Protein AF-A0AA35QEZ7-F1 (afdb_monomer)

Nearest PDB structures (foldseek):
  9bk5-assembly1_A  TM=3.043E-01  e=9.201E-01  synthetic construct
  3ixg-assembly3_A  TM=3.950E-01  e=2.794E+00  Escherichia coli K-12
  3iwi-assembly1_A  TM=4.544E-01  e=4.047E+00  Escherichia coli K-12
  5kt5-assembly1_A  TM=2.805E-01  e=2.322E+00  Homo sapiens

Sequence (244 aa):
MAYLFSELRDLHSKGISAYFFVFADNIRCHAIHRDHLANATDANEIRGPILTKMQSFEGMTSFQSKHYHYSNFKDFYDTTSRPSNDPPIPTNHGNVPFDSRLLGPDHLRSPDLTSALSGTGGSYGVLMTGPGMVVGDGKDTSANPDWSKSFWGDNYPRLSTIKEEIDPDMVFWVSPGINANYVEVVDGRVCRVQSTPQEPSKHAPGMDRVVEADLENDTVFLFGNQELTGIQLPAPGDLVGLQP

Radius of gyration: 21.54 Å; Cα contacts (8 Å, |Δi|>4): 238; chains: 1; bounding box: 46×46×57 Å

pLDDT: mean 71.57, std 18.22, range [23.0, 97.56]

Foldseek 3Di:
DVLVVVCLVVCLVQQKKKKWKWDPQDIDMDIDDDDPCQDPVNVCVSCVVSQVVVCPDPNHDRDDDDHDHAPDVVSVCCVLQNDDPDPDDPDPSVPPPCPAADADPVNVVDPCVVVLQVQVVRIDMDISRRDLPPDPPPQFPDSAQCVQCVPQNPCLVVVLVVCCVPPVPCPVADPPDRQQVQWAADPLDTGGDDDRDPDDGSTRHGHSDRDHDDCVPCSCVNRNDPPDPPPDDDDPPPDDDDDD

Solvent-accessible surface area (backbone atoms only — not comparable to full-atom values): 15440 Å² total; per-residue (Å²): 107,72,68,67,57,66,46,46,62,59,44,26,77,71,48,31,24,32,40,38,41,36,43,82,89,49,75,49,73,52,72,47,55,56,77,94,43,52,43,71,67,55,44,44,67,66,45,41,63,57,52,56,55,56,41,70,42,89,94,49,63,86,85,85,85,82,90,82,82,61,95,44,72,66,56,41,45,57,71,75,66,51,86,72,92,68,80,93,67,88,65,88,74,72,82,60,86,79,86,68,65,55,80,52,78,65,56,78,66,39,84,56,46,65,62,56,49,52,72,45,71,56,42,49,75,46,77,45,71,22,59,59,66,86,52,80,88,74,55,46,56,37,74,41,71,49,42,62,52,73,77,48,39,92,50,38,69,62,51,39,55,51,42,48,73,76,42,72,78,55,81,88,69,49,54,73,43,88,66,30,58,41,34,39,54,56,96,64,34,80,39,74,46,88,72,74,64,92,61,84,54,50,47,30,33,38,65,52,76,81,71,73,58,48,70,90,82,35,44,58,79,77,51,34,83,66,88,66,68,90,84,66,79,81,64,94,83,80,74,83,82,80,79,134

Mean predicted aligned error: 14.16 Å

Organism: NCBI:txid1926264

Structure (mmCIF, N/CA/C/O backbone):
data_AF-A0AA35QEZ7-F1
#
_entry.id   AF-A0AA35QEZ7-F1
#
loop_
_atom_site.group_PDB
_atom_site.id
_atom_site.type_symbol
_atom_site.label_atom_id
_atom_site.label_alt_id
_atom_site.label_comp_id
_atom_site.label_asym_id
_atom_site.label_entity_id
_atom_site.label_seq_id
_atom_site.pdbx_PDB_ins_code
_atom_site.Cartn_x
_atom_site.Cartn_y
_atom_site.Cartn_z
_atom_site.occupancy
_atom_site.B_iso_or_equiv
_atom_site.auth_seq_id
_atom_site.auth_comp_id
_atom_site.auth_asym_id
_atom_site.auth_atom_id
_atom_site.pdbx_PDB_model_num
ATOM 1 N N . MET A 1 1 ? -15.289 -5.255 16.332 1.00 74.12 1 MET A N 1
ATOM 2 C CA . MET A 1 1 ? -14.557 -5.372 15.048 1.00 74.12 1 MET A CA 1
ATOM 3 C C . MET A 1 1 ? -15.428 -5.140 13.820 1.00 74.12 1 MET A C 1
ATOM 5 O O . MET A 1 1 ? -15.023 -4.329 13.003 1.00 74.12 1 MET A O 1
ATOM 9 N N . ALA A 1 2 ? -16.624 -5.738 13.709 1.00 77.44 2 ALA A N 1
ATOM 10 C CA . ALA A 1 2 ? -17.519 -5.537 12.555 1.00 77.44 2 ALA A CA 1
ATOM 11 C C . ALA A 1 2 ? -17.748 -4.058 12.177 1.00 77.44 2 ALA A C 1
ATOM 13 O O . ALA A 1 2 ? -17.607 -3.699 11.015 1.00 77.44 2 ALA A O 1
ATOM 14 N N . TYR A 1 3 ? -18.012 -3.192 13.164 1.00 83.94 3 TYR A N 1
ATOM 15 C CA . TYR A 1 3 ? -18.148 -1.750 12.931 1.00 83.94 3 TYR A CA 1
ATOM 16 C C . TYR A 1 3 ? -16.859 -1.106 12.400 1.00 83.94 3 TYR A C 1
ATOM 18 O O . TYR A 1 3 ? -16.878 -0.421 11.395 1.00 83.94 3 TYR A O 1
ATOM 26 N N . LEU A 1 4 ? -15.703 -1.362 13.022 1.00 83.06 4 LEU A N 1
ATOM 27 C CA . LEU A 1 4 ? -14.437 -0.802 12.537 1.00 83.06 4 LEU A CA 1
ATOM 28 C C . LEU A 1 4 ? -14.160 -1.196 11.077 1.00 83.06 4 LEU A C 1
ATOM 30 O O . LEU A 1 4 ? -13.632 -0.394 10.314 1.00 83.06 4 LEU A O 1
ATOM 34 N N . PHE A 1 5 ? -14.538 -2.418 10.696 1.00 81.38 5 PHE A N 1
ATOM 35 C CA . PHE A 1 5 ? -14.377 -2.918 9.335 1.00 81.38 5 PHE A CA 1
ATOM 36 C C . PHE A 1 5 ? -15.374 -2.312 8.344 1.00 81.38 5 PHE A C 1
ATOM 38 O O . PHE A 1 5 ? -15.005 -2.116 7.186 1.00 81.38 5 PHE A O 1
ATOM 45 N N . SER A 1 6 ? -16.589 -1.948 8.775 1.00 82.06 6 SER A N 1
ATOM 46 C CA . SER A 1 6 ? -17.534 -1.235 7.902 1.00 82.06 6 SER A CA 1
ATOM 47 C C . SER A 1 6 ? -17.017 0.142 7.490 1.00 82.06 6 SER A C 1
ATOM 49 O O . SER A 1 6 ? -17.281 0.580 6.372 1.00 82.06 6 SER A O 1
ATOM 51 N N . GLU A 1 7 ? -16.213 0.783 8.341 1.00 87.44 7 GLU A N 1
ATOM 52 C CA . GLU A 1 7 ? -15.638 2.105 8.070 1.00 87.44 7 GLU A CA 1
ATOM 53 C C . GLU A 1 7 ? -14.420 2.068 7.131 1.00 87.44 7 GLU A C 1
ATOM 55 O O . GLU A 1 7 ? -14.043 3.098 6.569 1.00 87.44 7 GLU A O 1
ATOM 60 N N . LEU A 1 8 ? -13.794 0.900 6.921 1.00 83.12 8 LEU A N 1
ATOM 61 C CA . LEU A 1 8 ? -12.562 0.800 6.123 1.00 83.12 8 LEU A CA 1
ATOM 62 C C . LEU A 1 8 ? -12.762 1.272 4.684 1.00 83.12 8 LEU A C 1
ATOM 64 O O . LEU A 1 8 ? -11.866 1.887 4.120 1.00 83.12 8 LEU A O 1
ATOM 68 N N . ARG A 1 9 ? -13.941 1.044 4.094 1.00 79.62 9 ARG A N 1
ATOM 69 C CA . ARG A 1 9 ? -14.236 1.493 2.726 1.00 79.62 9 ARG A CA 1
ATOM 70 C C . ARG A 1 9 ? -14.234 3.018 2.608 1.00 79.62 9 ARG A C 1
ATOM 72 O O . ARG A 1 9 ? -13.710 3.551 1.631 1.00 79.62 9 ARG A O 1
ATOM 79 N N . ASP A 1 10 ? -14.822 3.707 3.581 1.00 84.75 10 ASP A N 1
ATOM 80 C CA . ASP A 1 10 ? -14.879 5.170 3.597 1.00 84.75 10 ASP A CA 1
ATOM 81 C C . ASP A 1 10 ? -13.491 5.765 3.877 1.00 84.75 10 ASP A C 1
ATOM 83 O O . ASP A 1 10 ? -13.027 6.625 3.126 1.00 84.75 10 ASP A O 1
ATOM 87 N N . LEU A 1 11 ? -12.770 5.225 4.868 1.00 85.38 11 LEU A N 1
ATOM 88 C CA . LEU A 1 11 ? -11.378 5.596 5.150 1.00 85.38 11 LEU A CA 1
ATOM 89 C C . LEU A 1 11 ? -10.474 5.398 3.927 1.00 85.38 11 LEU A C 1
ATOM 91 O O . LEU A 1 11 ? -9.701 6.291 3.577 1.00 85.38 11 LEU A O 1
ATOM 95 N N . HIS A 1 12 ? -10.616 4.258 3.250 1.00 80.25 12 HIS A N 1
ATOM 96 C CA . HIS A 1 12 ? -9.934 3.976 1.997 1.00 80.25 12 HIS A CA 1
ATOM 97 C C . HIS A 1 12 ? -10.289 5.035 0.949 1.00 80.25 12 HIS A C 1
ATOM 99 O O . HIS A 1 12 ? -9.397 5.661 0.399 1.00 80.25 12 HIS A O 1
ATOM 105 N N . SER A 1 13 ? -11.566 5.346 0.710 1.00 80.00 13 SER A N 1
ATOM 106 C CA . SER A 1 13 ? -11.944 6.364 -0.290 1.00 80.00 13 SER A CA 1
ATOM 107 C C . SER A 1 13 ? -11.323 7.753 -0.051 1.00 80.00 13 SER A C 1
ATOM 109 O O . SER A 1 13 ? -11.116 8.504 -1.001 1.00 80.00 13 SER A O 1
ATOM 111 N N . LYS A 1 14 ? -10.961 8.062 1.201 1.00 84.44 14 LYS A N 1
ATOM 112 C CA . LYS A 1 14 ? -10.295 9.304 1.625 1.00 84.44 14 LYS A CA 1
ATOM 113 C C . LYS A 1 14 ? -8.763 9.254 1.540 1.00 84.44 14 LYS A C 1
ATOM 115 O O . LYS A 1 14 ? -8.102 10.180 1.998 1.00 84.44 14 LYS A O 1
ATOM 120 N N . GLY A 1 15 ? -8.172 8.190 0.995 1.00 77.88 15 GLY A N 1
ATOM 121 C CA . GLY A 1 15 ? -6.714 8.077 0.854 1.00 77.88 15 GLY A CA 1
ATOM 122 C C . GLY A 1 15 ? -5.977 7.646 2.126 1.00 77.88 15 GLY A C 1
ATOM 123 O O . GLY A 1 15 ? -4.748 7.723 2.176 1.00 77.88 15 GLY A O 1
ATOM 124 N N . ILE A 1 16 ? -6.690 7.206 3.165 1.00 83.25 16 ILE A N 1
ATOM 125 C CA . ILE A 1 16 ? -6.084 6.871 4.459 1.00 83.25 16 ILE A CA 1
ATOM 126 C C . ILE A 1 16 ? -5.535 5.452 4.411 1.00 83.25 16 ILE A C 1
ATOM 128 O O . ILE A 1 16 ? -6.236 4.526 4.017 1.00 83.25 16 ILE A O 1
ATOM 132 N N . SER A 1 17 ? -4.294 5.275 4.866 1.00 83.06 17 SER A N 1
ATOM 133 C CA . SER A 1 17 ? -3.738 3.946 5.158 1.00 83.06 17 SER A CA 1
ATOM 134 C C . SER A 1 17 ? -3.783 3.691 6.658 1.00 83.06 17 SER A C 1
ATOM 136 O O . SER A 1 17 ? -3.623 4.628 7.437 1.00 83.06 17 SER A O 1
ATOM 138 N N . ALA A 1 18 ? -3.984 2.455 7.099 1.00 83.00 18 ALA A N 1
ATOM 139 C CA . ALA A 1 18 ? -3.966 2.131 8.517 1.00 83.00 18 ALA A CA 1
ATOM 140 C C . ALA A 1 18 ? -3.499 0.702 8.802 1.00 83.00 18 ALA A C 1
ATOM 142 O O . ALA A 1 18 ? -3.893 -0.234 8.116 1.00 83.00 18 ALA A O 1
ATOM 143 N N . TYR A 1 19 ? -2.724 0.542 9.872 1.00 81.44 19 TYR A N 1
ATOM 144 C CA . TYR A 1 19 ? -2.458 -0.748 10.502 1.00 81.44 19 TYR A CA 1
ATOM 145 C C . TYR A 1 19 ? -3.344 -0.885 11.733 1.00 81.44 19 TYR A C 1
ATOM 147 O O . TYR A 1 19 ? -3.277 -0.037 12.623 1.00 81.44 19 TYR A O 1
ATOM 155 N N . PHE A 1 20 ? -4.134 -1.948 11.807 1.00 81.81 20 PHE A N 1
ATOM 156 C CA . PHE A 1 20 ? -4.901 -2.320 12.989 1.00 81.81 20 PHE A CA 1
ATOM 157 C C . PHE A 1 20 ? -4.315 -3.598 13.570 1.00 81.81 20 PHE A C 1
ATOM 159 O O . PHE A 1 20 ? -4.365 -4.644 12.935 1.00 81.81 20 PHE A O 1
ATOM 166 N N . PHE A 1 21 ? -3.779 -3.518 14.777 1.00 80.00 21 PHE A N 1
ATOM 167 C CA . PHE A 1 21 ? -3.364 -4.672 15.557 1.00 80.00 21 PHE A CA 1
ATOM 168 C C . PHE A 1 21 ? -4.452 -4.952 16.581 1.00 80.00 21 PHE A C 1
ATOM 170 O O . PHE A 1 21 ? -4.688 -4.145 17.484 1.00 80.00 21 PHE A O 1
ATOM 177 N N . VAL A 1 22 ? -5.149 -6.062 16.394 1.00 80.06 22 VAL A N 1
ATOM 178 C CA . VAL A 1 22 ? -6.178 -6.536 17.311 1.00 80.06 22 VAL A CA 1
ATOM 179 C C . VAL A 1 22 ? -5.532 -7.579 18.201 1.00 80.06 22 VAL A C 1
ATOM 181 O O . VAL A 1 22 ? -4.965 -8.542 17.695 1.00 80.06 22 VAL A O 1
ATOM 184 N N . PHE A 1 23 ? -5.606 -7.361 19.506 1.00 78.12 23 PHE A N 1
ATOM 185 C CA . PHE A 1 23 ? -5.211 -8.304 20.543 1.00 78.12 23 PHE A CA 1
ATOM 186 C C . PHE A 1 23 ? -6.449 -8.696 21.353 1.00 78.12 23 PHE A C 1
ATOM 188 O O . PHE A 1 23 ? -7.508 -8.077 21.230 1.00 78.12 23 PHE A O 1
ATOM 195 N N . ALA A 1 24 ? -6.312 -9.707 22.211 1.00 73.50 24 ALA A N 1
ATOM 196 C CA . ALA A 1 24 ? -7.413 -10.185 23.047 1.00 73.50 24 ALA A CA 1
ATOM 197 C C . ALA A 1 24 ? -7.991 -9.097 23.977 1.00 73.50 24 ALA A C 1
ATOM 199 O O . ALA A 1 24 ? -9.182 -9.120 24.279 1.00 73.50 24 ALA A O 1
ATOM 200 N N . ASP A 1 25 ? -7.163 -8.150 24.423 1.00 79.38 25 ASP A N 1
ATOM 201 C CA . ASP A 1 25 ? -7.501 -7.141 25.433 1.00 79.38 25 ASP A CA 1
ATOM 202 C C . ASP A 1 25 ? -7.452 -5.692 24.919 1.00 79.38 25 ASP A C 1
ATOM 204 O O . ASP A 1 25 ? -7.960 -4.784 25.577 1.00 79.38 25 ASP A O 1
ATOM 208 N N . ASN A 1 26 ? -6.845 -5.442 23.755 1.00 81.00 26 ASN A N 1
ATOM 209 C CA . ASN A 1 26 ? -6.709 -4.095 23.214 1.00 81.00 26 ASN A CA 1
ATOM 210 C C . ASN A 1 26 ? -6.652 -4.071 21.682 1.00 81.00 26 ASN A C 1
ATOM 212 O O . ASN A 1 26 ? -6.305 -5.047 21.024 1.00 81.00 26 ASN A O 1
ATOM 216 N N . ILE A 1 27 ? -6.973 -2.910 21.110 1.00 83.00 27 ILE A N 1
ATOM 217 C CA . ILE A 1 27 ? -6.823 -2.639 19.680 1.00 83.00 27 ILE A CA 1
ATOM 218 C C . ILE A 1 27 ? -5.879 -1.452 19.535 1.00 83.00 27 ILE A C 1
ATOM 220 O O . ILE A 1 27 ? -6.158 -0.363 20.043 1.00 83.00 27 ILE A O 1
ATOM 224 N N . ARG A 1 28 ? -4.783 -1.637 18.799 1.00 82.94 28 ARG A N 1
ATOM 225 C CA . ARG A 1 28 ? -3.858 -0.563 18.432 1.00 82.94 28 ARG A CA 1
ATOM 226 C C . ARG A 1 28 ? -4.030 -0.221 16.960 1.00 82.94 28 ARG A C 1
ATOM 228 O O . ARG A 1 28 ? -4.068 -1.104 16.115 1.00 82.94 28 ARG A O 1
ATOM 235 N N . CYS A 1 29 ? -4.110 1.068 16.646 1.00 83.25 29 CYS A N 1
ATOM 236 C CA . CYS A 1 29 ? -4.221 1.539 15.271 1.00 83.25 29 CYS A CA 1
ATOM 237 C C . CYS A 1 29 ? -3.134 2.567 14.955 1.00 83.25 29 CYS A C 1
ATOM 239 O O . CYS A 1 29 ? -2.999 3.555 15.675 1.00 83.25 29 CYS A O 1
ATOM 241 N N . HIS A 1 30 ? -2.440 2.384 13.835 1.00 83.94 30 HIS A N 1
ATOM 242 C CA . HIS A 1 30 ? -1.563 3.387 13.235 1.00 83.94 30 HIS A CA 1
ATOM 243 C C . HIS A 1 30 ? -2.181 3.848 11.920 1.00 83.94 30 HIS A C 1
ATOM 245 O O . HIS A 1 30 ? -2.096 3.133 10.928 1.00 83.94 30 HIS A O 1
ATOM 251 N N . ALA A 1 31 ? -2.837 5.009 11.924 1.00 85.56 31 ALA A N 1
ATOM 252 C CA . ALA A 1 31 ? -3.418 5.606 10.724 1.00 85.56 31 ALA A CA 1
ATOM 253 C C . ALA A 1 31 ? -2.454 6.639 10.126 1.00 85.56 31 ALA A C 1
ATOM 255 O O . ALA A 1 31 ? -1.918 7.485 10.840 1.00 85.56 31 ALA A O 1
ATOM 256 N N . ILE A 1 32 ? -2.250 6.564 8.816 1.00 84.62 32 ILE A N 1
ATOM 257 C CA . ILE A 1 32 ? -1.400 7.449 8.030 1.00 84.62 32 ILE A CA 1
ATOM 258 C C . ILE A 1 32 ? -2.317 8.289 7.146 1.00 84.62 32 ILE A C 1
ATOM 260 O O . ILE A 1 32 ? -2.953 7.778 6.221 1.00 84.62 32 ILE A O 1
ATOM 264 N N . HIS A 1 33 ? -2.355 9.584 7.441 1.00 84.06 33 HIS A N 1
ATOM 265 C CA . HIS A 1 33 ? -3.005 10.601 6.625 1.00 84.06 33 HIS A CA 1
ATOM 266 C C . HIS A 1 33 ? -1.936 11.282 5.767 1.00 84.06 33 HIS A C 1
ATOM 268 O O . HIS A 1 33 ? -0.839 11.563 6.254 1.00 84.06 33 HIS A O 1
ATOM 274 N N . ARG A 1 34 ? -2.225 11.505 4.484 1.00 74.88 34 ARG A N 1
ATOM 275 C CA . ARG A 1 34 ? -1.274 12.081 3.522 1.00 74.88 34 ARG A CA 1
ATOM 276 C C . ARG A 1 34 ? -1.740 13.456 3.060 1.00 74.88 34 ARG A C 1
ATOM 278 O O . ARG A 1 34 ? -2.929 13.757 3.115 1.00 74.88 34 ARG A O 1
ATOM 285 N N . ASP A 1 35 ? -0.789 14.231 2.545 1.00 74.81 35 ASP A N 1
ATOM 286 C CA . ASP A 1 35 ? -1.043 15.495 1.850 1.00 74.81 35 ASP A CA 1
ATOM 287 C C . ASP A 1 35 ? -1.869 16.482 2.704 1.00 74.81 35 ASP A C 1
ATOM 289 O O . ASP A 1 35 ? -1.550 16.671 3.878 1.00 74.81 35 ASP A O 1
ATOM 293 N N . HIS A 1 36 ? -2.924 17.098 2.163 1.00 81.06 36 HIS A N 1
ATOM 294 C CA . HIS A 1 36 ? -3.736 18.084 2.873 1.00 81.06 36 HIS A CA 1
ATOM 295 C C . HIS A 1 36 ? -4.382 17.531 4.154 1.00 81.06 36 HIS A C 1
ATOM 297 O O . HIS A 1 36 ? -4.578 18.292 5.095 1.00 81.06 36 HIS A O 1
ATOM 303 N N . LEU A 1 37 ? -4.606 16.213 4.242 1.00 82.19 37 LEU A N 1
ATOM 304 C CA . LEU A 1 37 ? -5.158 15.549 5.429 1.00 82.19 37 LEU A CA 1
ATOM 305 C C . LEU A 1 37 ? -4.112 15.279 6.525 1.00 82.19 37 LEU A C 1
ATOM 307 O O . LEU A 1 37 ? -4.465 14.775 7.592 1.00 82.19 37 LEU A O 1
ATOM 311 N N . ALA A 1 38 ? -2.823 15.561 6.293 1.00 82.81 38 ALA A N 1
ATOM 312 C CA . ALA A 1 38 ? -1.721 15.268 7.219 1.00 82.81 38 ALA A CA 1
ATOM 313 C C . ALA A 1 38 ? -1.629 16.258 8.402 1.00 82.81 38 ALA A C 1
ATOM 315 O O . ALA A 1 38 ? -0.541 16.699 8.794 1.00 82.81 38 ALA A O 1
ATOM 316 N N . ASN A 1 39 ? -2.771 16.605 8.995 1.00 84.62 39 ASN A N 1
ATOM 317 C CA . ASN A 1 39 ? -2.875 17.477 10.159 1.00 84.62 39 ASN A CA 1
ATOM 318 C C . ASN A 1 39 ? -3.840 16.898 11.208 1.00 84.62 39 ASN A C 1
ATOM 320 O O . ASN A 1 39 ? -4.682 16.050 10.920 1.00 84.62 39 ASN A O 1
ATOM 324 N N . ALA A 1 40 ? -3.688 17.345 12.457 1.00 84.75 40 ALA A N 1
ATOM 325 C CA . ALA A 1 40 ? -4.458 16.808 13.575 1.00 84.75 40 ALA A CA 1
ATOM 326 C C . ALA A 1 40 ? -5.954 17.143 13.491 1.00 84.75 40 ALA A C 1
ATOM 328 O O . ALA A 1 40 ? -6.768 16.356 13.965 1.00 84.75 40 ALA A O 1
ATOM 329 N N . THR A 1 41 ? -6.326 18.286 12.913 1.00 86.81 41 THR A N 1
ATOM 330 C CA . THR A 1 41 ? -7.732 18.691 12.783 1.00 86.81 41 THR A CA 1
ATOM 331 C C . THR A 1 41 ? -8.471 17.718 11.872 1.00 86.81 41 THR A C 1
ATOM 333 O O . THR A 1 41 ? -9.382 17.038 12.340 1.00 86.81 41 THR A O 1
ATOM 336 N N . ASP A 1 42 ? -8.000 17.540 10.638 1.00 87.94 42 ASP A N 1
ATOM 337 C CA . ASP A 1 42 ? -8.633 16.649 9.660 1.00 87.94 42 ASP A CA 1
ATOM 338 C C . ASP A 1 42 ? -8.577 15.184 10.110 1.00 87.94 42 ASP A C 1
ATOM 340 O O . ASP A 1 42 ? -9.541 14.429 9.953 1.00 87.94 42 ASP A O 1
ATOM 344 N N . ALA A 1 43 ? -7.471 14.766 10.738 1.00 87.44 43 ALA A N 1
ATOM 345 C CA . ALA A 1 43 ? -7.369 13.428 11.310 1.00 87.44 43 ALA A CA 1
ATOM 346 C C . ALA A 1 43 ? -8.438 13.188 12.389 1.00 87.44 43 ALA A C 1
ATOM 348 O O . ALA A 1 43 ? -9.080 12.134 12.388 1.00 87.44 43 ALA A O 1
ATOM 349 N N . ASN A 1 44 ? -8.674 14.159 13.277 1.00 88.69 44 ASN A N 1
ATOM 350 C CA . ASN A 1 44 ? -9.703 14.063 14.312 1.00 88.69 44 ASN A CA 1
ATOM 351 C C . ASN A 1 44 ? -11.122 14.163 13.744 1.00 88.69 44 ASN A C 1
ATOM 353 O O . ASN A 1 44 ? -12.001 13.456 14.231 1.00 88.69 44 ASN A O 1
ATOM 357 N N . GLU A 1 45 ? -11.360 14.976 12.718 1.00 91.06 45 GLU A N 1
ATOM 358 C CA . GLU A 1 45 ? -12.668 15.049 12.056 1.00 91.06 45 GLU A CA 1
ATOM 359 C C . GLU A 1 45 ? -13.041 13.716 11.397 1.00 91.06 45 GLU A C 1
ATOM 361 O O . GLU A 1 45 ? -14.179 13.258 11.515 1.00 91.06 45 GLU A O 1
ATOM 366 N N . ILE A 1 46 ? -12.071 13.040 10.774 1.00 90.19 46 ILE A N 1
ATOM 367 C CA . ILE A 1 46 ? -12.305 11.747 10.121 1.00 90.19 46 ILE A CA 1
ATOM 368 C C . ILE A 1 46 ? -12.382 10.602 11.140 1.00 90.19 46 ILE A C 1
ATOM 370 O O . ILE A 1 46 ? -13.256 9.738 11.052 1.00 90.19 46 ILE A O 1
ATOM 374 N N . ARG A 1 47 ? -11.459 10.553 12.108 1.00 88.25 47 ARG A N 1
ATOM 375 C CA . ARG A 1 47 ? -11.349 9.430 13.056 1.00 88.25 47 ARG A CA 1
ATOM 376 C C . ARG A 1 47 ? -12.272 9.575 14.261 1.00 88.25 47 ARG A C 1
ATOM 378 O O . ARG A 1 47 ? -12.682 8.558 14.814 1.00 88.25 47 ARG A O 1
ATOM 385 N N . GLY A 1 48 ? -12.605 10.796 14.664 1.00 89.94 48 GLY A N 1
ATOM 386 C CA . GLY A 1 48 ? -13.385 11.107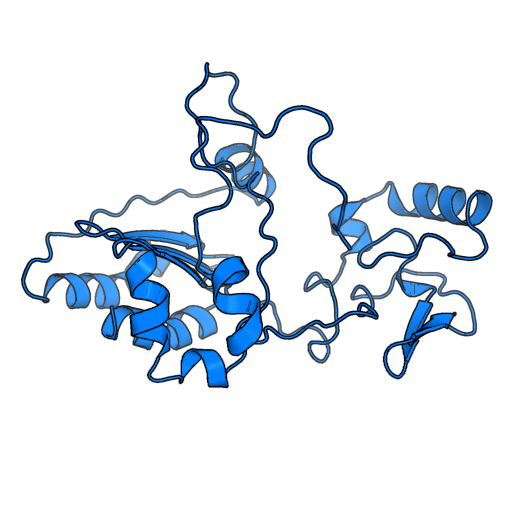 15.862 1.00 89.94 48 GLY A CA 1
ATOM 387 C C . GLY A 1 48 ? -14.709 10.346 15.936 1.00 89.94 48 GLY A C 1
ATOM 388 O O . GLY A 1 48 ? -14.893 9.592 16.891 1.00 89.94 48 GLY A O 1
ATOM 389 N N . PRO A 1 49 ? -15.592 10.431 14.922 1.00 92.75 49 PRO A N 1
ATOM 390 C CA . PRO A 1 49 ? -16.868 9.710 14.927 1.00 92.75 49 PRO A CA 1
ATOM 391 C C . PRO A 1 49 ? -16.702 8.189 15.053 1.00 92.75 49 PRO A C 1
ATOM 393 O O . PRO A 1 49 ? -17.431 7.535 15.803 1.00 92.75 49 PRO A O 1
ATOM 396 N N . ILE A 1 50 ? -15.697 7.623 14.372 1.00 90.81 50 ILE A N 1
ATOM 397 C CA . ILE A 1 50 ? -15.378 6.190 14.422 1.00 90.81 50 ILE A CA 1
ATOM 398 C C . ILE A 1 50 ? -14.952 5.797 15.837 1.00 90.81 50 ILE A C 1
ATOM 400 O O . ILE A 1 50 ? -15.458 4.821 16.393 1.00 90.81 50 ILE A O 1
ATOM 404 N N . LEU A 1 51 ? -14.045 6.568 16.436 1.00 89.88 51 LEU A N 1
ATOM 405 C CA . LEU A 1 51 ? -13.517 6.308 17.771 1.00 89.88 51 LEU A CA 1
ATOM 406 C C . LEU A 1 51 ? -14.591 6.481 18.856 1.00 89.88 51 LEU A C 1
ATOM 408 O O . LEU A 1 51 ? -14.703 5.624 19.732 1.00 89.88 51 LEU A O 1
ATOM 412 N N . THR A 1 52 ? -15.435 7.512 18.760 1.00 90.94 52 THR A N 1
ATOM 413 C CA . THR A 1 52 ? -16.581 7.715 19.661 1.00 90.94 52 THR A CA 1
ATOM 414 C C . THR A 1 52 ? -17.571 6.558 19.580 1.00 90.94 52 THR A C 1
ATOM 416 O O . THR A 1 52 ? -18.031 6.057 20.607 1.00 90.94 52 THR A O 1
ATOM 419 N 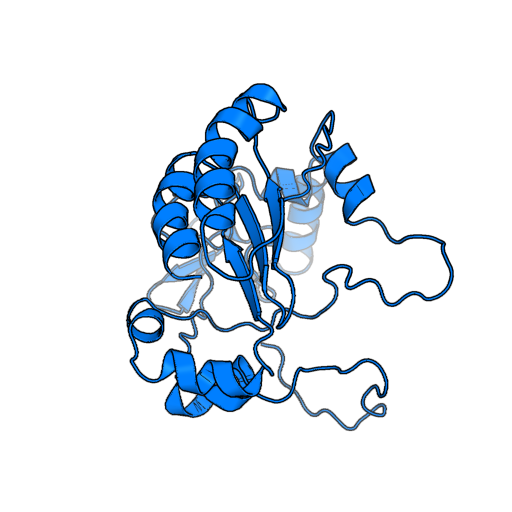N . LYS A 1 53 ? -17.882 6.071 18.374 1.00 92.06 53 LYS A N 1
ATOM 420 C CA . LYS A 1 53 ? -18.772 4.916 18.229 1.00 92.06 53 LYS A CA 1
ATOM 421 C C . LYS A 1 53 ? -18.136 3.635 18.772 1.00 92.06 53 LYS A C 1
ATOM 423 O O . LYS A 1 53 ? -18.822 2.873 19.448 1.00 92.06 53 LYS A O 1
ATOM 428 N N . MET A 1 54 ? -16.839 3.422 18.548 1.00 89.75 54 MET A N 1
ATOM 429 C CA . MET A 1 54 ? -16.101 2.287 19.115 1.00 89.75 54 MET A CA 1
ATOM 430 C C . MET A 1 54 ? -16.129 2.279 20.651 1.00 89.75 54 MET A C 1
ATOM 432 O O . MET A 1 54 ? -16.336 1.223 21.239 1.00 89.75 54 MET A O 1
ATOM 436 N N . GLN A 1 55 ? -15.992 3.442 21.297 1.00 90.50 55 GLN A N 1
ATOM 437 C CA . GLN A 1 55 ? -16.103 3.580 22.758 1.00 90.50 55 GLN A CA 1
ATOM 438 C C . GLN A 1 55 ? -17.491 3.225 23.304 1.00 90.50 55 GLN A C 1
ATOM 440 O O . GLN A 1 55 ? -17.615 2.913 24.481 1.00 90.50 55 GLN A O 1
ATOM 445 N N . SER A 1 56 ? -18.540 3.291 22.477 1.00 92.75 56 SER A N 1
ATOM 446 C CA . SER A 1 56 ? -19.906 2.982 22.921 1.00 92.75 56 SER A CA 1
ATOM 447 C C . SER A 1 56 ? -20.179 1.484 23.090 1.00 92.75 56 SER A C 1
ATOM 449 O O . SER A 1 56 ? -21.229 1.121 23.618 1.00 92.75 56 SER A O 1
ATOM 451 N N . PHE A 1 57 ? -19.279 0.612 22.623 1.00 89.50 57 PHE A N 1
ATOM 452 C CA . PHE A 1 57 ? -19.437 -0.833 22.771 1.00 89.50 57 PHE A CA 1
ATOM 453 C C . PHE A 1 57 ? -19.047 -1.299 24.178 1.00 89.50 57 PHE A C 1
ATOM 455 O O . PHE A 1 57 ? -18.119 -0.778 24.792 1.00 89.50 57 PHE A O 1
ATOM 462 N N . GLU A 1 58 ? -19.757 -2.309 24.677 1.00 91.19 58 GLU A N 1
ATOM 463 C CA . GLU A 1 58 ? -19.513 -2.899 25.993 1.00 91.19 58 GLU A CA 1
ATOM 464 C C . GLU A 1 58 ? -18.066 -3.403 26.127 1.00 91.19 58 GLU A C 1
ATOM 466 O O . GLU A 1 58 ? -17.517 -4.009 25.208 1.00 91.19 58 GLU A O 1
ATOM 471 N N . GLY A 1 59 ? -17.436 -3.121 27.271 1.00 85.94 59 GLY A N 1
ATOM 472 C CA . GLY A 1 59 ? -16.052 -3.509 27.561 1.00 85.94 59 GLY A CA 1
ATOM 473 C C . GLY A 1 59 ? -14.972 -2.597 26.963 1.00 85.94 59 GLY A C 1
ATOM 474 O O . GLY A 1 59 ? -13.802 -2.752 27.306 1.00 85.94 59 GLY A O 1
ATOM 475 N N . MET A 1 60 ? -15.329 -1.620 26.122 1.00 85.50 60 MET A N 1
ATOM 476 C CA . MET A 1 60 ? -14.362 -0.675 25.555 1.00 85.50 60 MET A CA 1
ATOM 477 C C . MET A 1 60 ? -14.062 0.477 26.520 1.00 85.50 60 MET A C 1
ATOM 479 O O . MET A 1 60 ? -14.951 1.036 27.160 1.00 85.50 60 MET A O 1
ATOM 483 N N . THR A 1 61 ? -12.789 0.862 26.601 1.00 86.81 61 THR A N 1
ATOM 484 C CA . THR A 1 61 ? -12.331 2.027 27.372 1.00 86.81 61 THR A CA 1
ATOM 485 C C . THR A 1 61 ? -12.109 3.239 26.468 1.00 86.81 61 THR A C 1
ATOM 487 O O . THR A 1 61 ? -12.216 3.163 25.240 1.00 86.81 61 THR A O 1
ATOM 490 N N . SER A 1 62 ? -11.816 4.395 27.069 1.00 84.19 62 SER A N 1
ATOM 491 C CA . SER A 1 62 ? -11.543 5.610 26.308 1.00 84.19 62 SER A CA 1
ATOM 492 C C . SER A 1 62 ? -10.334 5.436 25.386 1.00 84.19 62 SER A C 1
ATOM 494 O O . SER A 1 62 ? -9.260 5.050 25.844 1.00 84.19 62 SER A O 1
ATOM 496 N N . PHE A 1 63 ? -10.482 5.767 24.096 1.00 82.44 63 PHE A N 1
ATOM 497 C CA . PHE A 1 63 ? -9.359 5.721 23.168 1.00 82.44 63 PHE A CA 1
ATOM 498 C C . PHE A 1 63 ? -8.272 6.717 23.580 1.00 82.44 63 PHE A C 1
ATOM 500 O O . PHE A 1 63 ? -8.546 7.811 24.078 1.00 82.44 63 PHE A O 1
ATOM 507 N N . GLN A 1 64 ? -7.028 6.347 23.306 1.00 80.38 64 GLN A N 1
ATOM 508 C CA . GLN A 1 64 ? -5.878 7.232 23.414 1.00 80.38 64 GLN A CA 1
ATOM 509 C C . GLN A 1 64 ? -5.355 7.478 22.004 1.00 80.38 64 GLN A C 1
ATOM 511 O O . GLN A 1 64 ? -5.095 6.533 21.261 1.00 80.38 64 GLN A O 1
ATOM 516 N N . SER A 1 65 ? -5.232 8.746 21.619 1.00 81.56 65 SER A N 1
ATOM 517 C CA . SER A 1 65 ? -4.658 9.133 20.331 1.00 81.56 65 SER A CA 1
ATOM 518 C C . SER A 1 65 ? -3.414 9.982 20.555 1.00 81.56 65 SER A C 1
ATOM 520 O O . SER A 1 65 ? -3.352 10.798 21.476 1.00 81.56 65 SER A O 1
ATOM 522 N N . LYS A 1 66 ? -2.404 9.771 19.713 1.00 80.62 66 LYS A N 1
ATOM 523 C CA . LYS A 1 66 ? -1.202 10.596 19.658 1.00 80.62 66 LYS A CA 1
ATOM 524 C C . LYS A 1 66 ? -0.896 10.879 18.198 1.00 80.62 66 LYS A C 1
ATOM 526 O O . LYS A 1 66 ? -0.828 9.955 17.393 1.00 80.62 66 LYS A O 1
ATOM 531 N N . HIS A 1 67 ? -0.722 12.155 17.881 1.00 79.44 67 HIS A N 1
ATOM 532 C CA . HIS A 1 67 ? -0.420 12.612 16.534 1.00 79.44 67 HIS A CA 1
ATOM 533 C C . HIS A 1 67 ? 1.088 12.780 16.380 1.00 79.44 67 HIS A C 1
ATOM 535 O O . HIS A 1 67 ? 1.753 13.315 17.269 1.00 79.44 67 HIS A O 1
ATOM 541 N N . TYR A 1 68 ? 1.606 12.339 15.240 1.00 80.44 68 TYR A N 1
ATOM 542 C CA . TYR A 1 68 ? 2.972 12.595 14.810 1.00 80.44 68 TYR A CA 1
ATOM 543 C C . TYR A 1 68 ? 2.891 13.268 13.448 1.00 80.44 68 TYR A C 1
ATOM 545 O O . TYR A 1 68 ? 2.255 12.740 12.537 1.00 80.44 68 TYR A O 1
ATOM 553 N N . HIS A 1 69 ? 3.483 14.451 13.335 1.00 78.75 69 HIS A N 1
ATOM 554 C CA . HIS A 1 69 ? 3.594 15.157 12.070 1.00 78.75 69 HIS A CA 1
ATOM 555 C C . HIS A 1 69 ?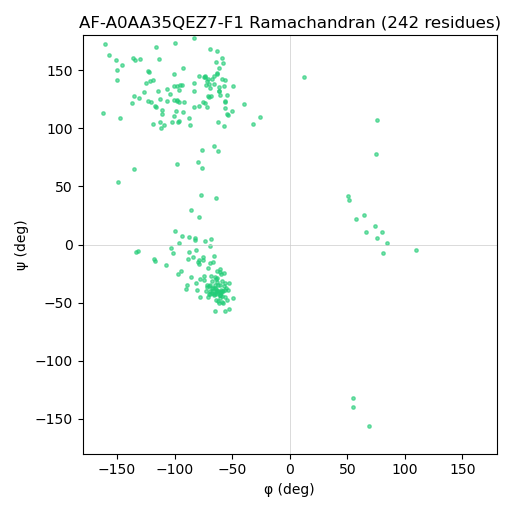 5.029 15.020 11.573 1.00 78.75 69 HIS A C 1
ATOM 557 O O . HIS A 1 69 ? 5.966 15.277 12.328 1.00 78.75 69 HIS A O 1
ATOM 563 N N . TYR A 1 70 ? 5.175 14.613 10.316 1.00 77.00 70 TYR A N 1
ATOM 564 C CA . TYR A 1 70 ? 6.461 14.461 9.651 1.00 77.00 70 TYR A CA 1
ATOM 565 C C . TYR A 1 70 ? 6.544 15.471 8.522 1.00 77.00 70 TYR A C 1
ATOM 567 O O . TYR A 1 70 ? 5.614 15.601 7.726 1.00 77.00 70 TYR A O 1
ATOM 575 N N . SER A 1 71 ? 7.668 16.174 8.456 1.00 74.75 71 SER A N 1
ATOM 576 C CA . SER A 1 71 ? 7.859 17.269 7.500 1.00 74.75 71 SER A CA 1
ATOM 577 C C . SER A 1 71 ? 7.948 16.787 6.047 1.00 74.75 71 SER A C 1
ATOM 579 O O . SER A 1 71 ? 7.637 17.531 5.119 1.00 74.75 71 SER A O 1
ATOM 581 N N . ASN A 1 72 ? 8.388 15.545 5.836 1.00 71.56 72 ASN A N 1
ATOM 582 C CA . ASN A 1 72 ? 8.488 14.890 4.534 1.00 71.56 72 ASN A CA 1
ATOM 583 C C . ASN A 1 72 ? 8.569 13.358 4.701 1.00 71.56 72 ASN A C 1
ATOM 585 O O . ASN A 1 72 ? 8.699 12.841 5.811 1.00 71.56 72 ASN A O 1
ATOM 589 N N . PHE A 1 73 ? 8.511 12.619 3.589 1.00 66.12 73 PHE A N 1
ATOM 590 C CA . PHE A 1 73 ? 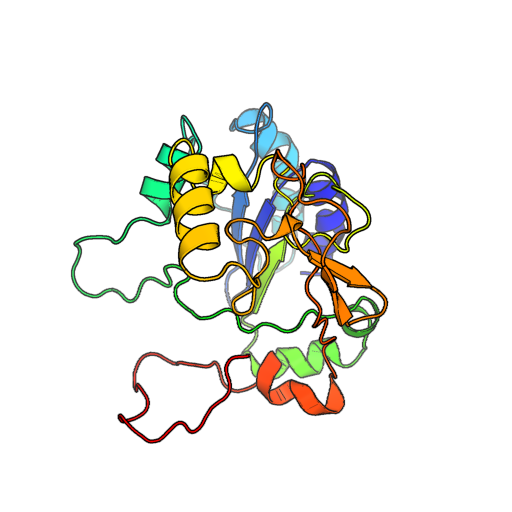8.565 11.151 3.608 1.00 66.12 73 PHE A CA 1
ATOM 591 C C . PHE A 1 73 ? 9.880 10.596 4.172 1.00 66.12 73 PHE A C 1
ATOM 593 O O . PHE A 1 73 ? 9.866 9.567 4.841 1.00 66.12 73 PHE A O 1
ATOM 600 N N . LYS A 1 74 ? 11.011 11.272 3.934 1.00 70.56 74 LYS A N 1
ATOM 601 C CA . LYS A 1 74 ? 12.311 10.834 4.454 1.00 70.56 74 LYS A CA 1
ATOM 602 C C . LYS A 1 74 ? 12.344 10.911 5.981 1.00 70.56 74 LYS A C 1
ATOM 604 O O . LYS A 1 74 ? 12.793 9.971 6.615 1.00 70.56 74 LYS A O 1
ATOM 609 N N . ASP A 1 75 ? 11.834 11.997 6.552 1.00 70.56 75 ASP A N 1
ATOM 610 C CA . ASP A 1 75 ? 11.690 12.200 7.998 1.00 70.56 75 ASP A CA 1
ATOM 611 C C . ASP A 1 75 ? 10.784 11.131 8.637 1.00 70.56 75 ASP A C 1
ATOM 613 O O . ASP A 1 75 ? 11.142 10.524 9.647 1.00 70.56 75 ASP A O 1
ATOM 617 N N . PHE A 1 76 ? 9.658 10.813 7.984 1.00 73.06 76 PHE A N 1
ATOM 618 C CA . PHE A 1 76 ? 8.817 9.671 8.356 1.00 73.06 76 PHE A CA 1
ATOM 619 C C . PHE A 1 76 ? 9.615 8.358 8.349 1.00 73.06 76 PHE A C 1
ATOM 621 O O . PHE A 1 76 ? 9.713 7.705 9.385 1.00 73.06 76 PHE A O 1
ATOM 628 N N . TYR A 1 77 ? 10.235 8.005 7.218 1.00 66.12 77 TYR A N 1
ATOM 629 C CA . TYR A 1 77 ? 10.955 6.741 7.042 1.00 66.12 77 TYR A CA 1
ATOM 630 C C . TYR A 1 77 ? 12.129 6.590 8.019 1.00 66.12 77 TYR A C 1
ATOM 632 O O . TYR A 1 77 ? 12.270 5.558 8.674 1.00 66.12 77 TYR A O 1
ATOM 640 N N . ASP A 1 78 ? 12.946 7.633 8.171 1.00 66.44 78 ASP A N 1
ATOM 641 C CA . ASP A 1 78 ? 14.082 7.636 9.093 1.00 66.44 78 ASP A CA 1
ATOM 642 C C . ASP A 1 78 ? 13.631 7.487 10.552 1.00 66.44 78 ASP A C 1
ATOM 644 O O . ASP A 1 78 ? 14.345 6.892 11.356 1.00 66.44 78 ASP A O 1
ATOM 648 N N . THR A 1 79 ? 12.452 8.008 10.902 1.00 68.44 79 THR A N 1
ATOM 649 C CA . THR A 1 79 ? 11.913 7.900 12.263 1.00 68.44 79 THR A CA 1
ATOM 650 C C . THR A 1 79 ? 11.262 6.544 12.526 1.00 68.44 79 THR A C 1
ATOM 652 O O . THR A 1 79 ? 11.377 6.016 13.631 1.00 68.44 79 THR A O 1
ATOM 655 N N . THR A 1 80 ? 10.547 5.980 11.551 1.00 67.00 80 THR A N 1
ATOM 656 C CA . THR A 1 80 ? 9.740 4.764 11.760 1.00 67.00 80 THR A CA 1
ATOM 657 C C . THR A 1 80 ? 10.452 3.471 11.395 1.00 67.00 80 THR A C 1
ATOM 659 O O . THR A 1 80 ? 10.043 2.410 11.861 1.00 67.00 80 THR A O 1
ATOM 662 N N . SER A 1 81 ? 11.462 3.540 10.529 1.00 57.88 81 SER A N 1
ATOM 663 C CA . SER A 1 81 ? 12.008 2.366 9.837 1.00 57.88 81 SER A CA 1
ATOM 664 C C . SER A 1 81 ? 13.535 2.282 9.882 1.00 57.88 81 SER A C 1
ATOM 666 O O . SER A 1 81 ? 14.101 1.281 9.444 1.00 57.88 81 SER A O 1
ATOM 668 N N . ARG A 1 82 ? 14.232 3.293 10.420 1.00 57.03 82 ARG A N 1
ATOM 669 C CA . ARG A 1 82 ? 15.687 3.222 10.594 1.00 57.03 82 ARG A CA 1
ATOM 670 C C . ARG A 1 82 ? 16.049 2.240 11.718 1.00 57.03 82 ARG A C 1
ATOM 672 O O . ARG A 1 82 ? 15.401 2.254 12.764 1.00 57.03 82 ARG A O 1
ATOM 679 N N . PRO A 1 83 ? 17.120 1.439 11.562 1.00 53.53 83 PRO A N 1
ATOM 680 C CA . PRO A 1 83 ? 17.642 0.625 12.653 1.00 53.53 83 PRO A CA 1
ATOM 681 C C . PRO A 1 83 ? 17.988 1.501 13.866 1.00 53.53 83 PRO A C 1
ATOM 683 O O . PRO A 1 83 ? 18.766 2.451 13.741 1.00 53.53 83 PRO A O 1
ATOM 686 N N . SER A 1 84 ? 17.406 1.190 15.028 1.00 52.38 84 SER A N 1
ATOM 687 C CA . SER A 1 84 ? 17.836 1.777 16.299 1.00 52.38 84 SER A CA 1
ATOM 688 C C . SER A 1 84 ? 19.204 1.209 16.681 1.00 52.38 84 SER A C 1
ATOM 690 O O . SER A 1 84 ? 19.470 0.029 16.468 1.00 52.38 84 SER A O 1
ATOM 692 N N . ASN A 1 85 ? 20.060 2.049 17.263 1.00 60.12 85 ASN A N 1
ATOM 693 C CA . ASN A 1 85 ? 21.323 1.620 17.866 1.00 60.12 85 ASN A CA 1
ATOM 694 C C . ASN A 1 85 ? 21.132 1.074 19.297 1.00 60.12 85 ASN A C 1
ATOM 696 O O . ASN A 1 85 ? 22.121 0.773 19.966 1.00 60.12 85 ASN A O 1
ATOM 700 N N . ASP A 1 86 ? 19.891 0.979 19.786 1.00 53.81 86 ASP A N 1
ATOM 701 C CA . ASP A 1 86 ? 19.598 0.441 21.113 1.00 53.81 86 ASP A CA 1
ATOM 702 C C . ASP A 1 86 ? 19.762 -1.097 21.170 1.00 53.81 86 ASP A C 1
ATOM 704 O O . ASP A 1 86 ? 19.444 -1.796 20.203 1.00 53.81 86 ASP A O 1
ATOM 708 N N . PRO A 1 87 ? 20.246 -1.649 22.304 1.00 48.66 87 PRO A N 1
ATOM 709 C CA . PRO A 1 87 ? 20.392 -3.093 22.530 1.00 48.66 87 PRO A CA 1
ATOM 710 C C . PRO A 1 87 ? 19.028 -3.830 22.521 1.00 48.66 87 PRO A C 1
ATOM 712 O O . PRO A 1 87 ? 17.977 -3.192 22.561 1.00 48.66 87 PRO A O 1
ATOM 715 N N . PRO A 1 88 ? 19.018 -5.179 22.437 1.00 49.47 88 PRO A N 1
ATOM 716 C CA . PRO A 1 88 ? 18.119 -5.967 21.600 1.00 49.47 88 PRO A CA 1
ATOM 717 C C . PRO A 1 88 ? 16.716 -6.051 22.195 1.00 49.47 88 PRO A C 1
ATOM 719 O O . PRO A 1 88 ? 16.332 -7.038 22.818 1.00 49.47 88 PRO A O 1
ATOM 722 N N . ILE A 1 89 ? 15.916 -5.019 21.986 1.00 43.19 89 ILE A N 1
ATOM 723 C CA . ILE A 1 89 ? 14.474 -5.199 21.992 1.00 43.19 89 ILE A CA 1
ATOM 724 C C . ILE A 1 89 ? 14.156 -5.692 20.580 1.00 43.19 89 ILE A C 1
ATOM 726 O O . ILE A 1 89 ? 14.466 -4.967 19.634 1.00 43.19 89 ILE A O 1
ATOM 730 N N . PRO A 1 90 ? 13.603 -6.906 20.396 1.00 42.66 90 PRO A N 1
ATOM 731 C CA . PRO A 1 90 ? 13.093 -7.333 19.103 1.00 42.66 90 PRO A CA 1
ATOM 732 C C . PRO A 1 90 ? 11.895 -6.445 18.787 1.00 42.66 90 PRO A C 1
ATOM 734 O O . PRO A 1 90 ? 10.743 -6.722 19.113 1.00 42.66 90 PRO A O 1
ATOM 737 N N . THR A 1 91 ? 12.186 -5.291 18.221 1.00 42.66 91 THR A N 1
ATOM 738 C CA . THR A 1 91 ? 11.204 -4.452 17.590 1.00 42.66 91 THR A CA 1
ATOM 739 C C . THR A 1 91 ? 10.864 -5.154 16.287 1.00 42.66 91 THR A C 1
ATOM 741 O O . THR A 1 91 ? 11.734 -5.437 15.464 1.00 42.66 91 THR A O 1
ATOM 744 N N . ASN A 1 92 ? 9.587 -5.485 16.107 1.00 38.88 92 ASN A N 1
ATOM 745 C CA . ASN A 1 92 ? 9.063 -5.916 14.817 1.00 38.88 92 ASN A CA 1
ATOM 746 C C . ASN A 1 92 ? 9.226 -4.750 13.824 1.00 38.88 92 ASN A C 1
ATOM 748 O O . ASN A 1 92 ? 8.296 -3.989 13.580 1.00 38.88 92 ASN A O 1
ATOM 752 N N . HIS A 1 93 ? 10.434 -4.577 13.284 1.00 38.28 93 HIS A N 1
ATOM 753 C CA . HIS A 1 93 ? 10.834 -3.538 12.330 1.00 38.28 93 HIS A CA 1
ATOM 754 C C . HIS A 1 93 ? 10.383 -3.857 10.898 1.00 38.28 93 HIS A C 1
ATOM 756 O O . HIS A 1 93 ? 10.992 -3.401 9.939 1.00 38.28 93 HIS A O 1
ATOM 762 N N . GLY A 1 94 ? 9.343 -4.676 10.726 1.00 35.72 94 GLY A N 1
ATOM 763 C CA . GLY A 1 94 ? 8.907 -5.105 9.396 1.00 35.72 94 GLY A CA 1
ATOM 764 C C . GLY A 1 94 ? 9.917 -5.992 8.656 1.00 35.72 94 GLY A C 1
ATOM 765 O O . GLY A 1 94 ? 9.704 -6.272 7.487 1.00 35.72 94 GLY A O 1
ATOM 766 N N . ASN A 1 95 ? 10.970 -6.476 9.329 1.00 33.50 95 ASN A N 1
ATOM 767 C CA . ASN A 1 95 ? 11.905 -7.486 8.812 1.00 33.50 95 ASN A CA 1
ATOM 768 C C . ASN A 1 95 ? 11.404 -8.919 9.063 1.00 33.50 95 ASN A C 1
ATOM 770 O O . ASN A 1 95 ? 12.199 -9.834 9.264 1.00 33.50 95 ASN A O 1
ATOM 774 N N . VAL A 1 96 ? 10.087 -9.110 9.110 1.00 35.03 96 VAL A N 1
ATOM 775 C CA . VAL A 1 96 ? 9.509 -10.442 8.939 1.00 35.03 96 VAL A CA 1
ATOM 776 C C . VAL A 1 96 ? 9.239 -10.542 7.442 1.00 35.03 96 VAL A C 1
ATOM 778 O O . VAL A 1 96 ? 8.573 -9.638 6.928 1.00 35.03 96 VAL A O 1
ATOM 781 N N . PRO A 1 97 ? 9.786 -11.531 6.714 1.00 32.16 97 PRO A N 1
ATOM 782 C CA . PRO A 1 97 ? 9.376 -11.752 5.336 1.00 32.16 97 PRO A CA 1
ATOM 783 C C . PRO A 1 97 ? 7.856 -11.920 5.337 1.00 32.16 97 PRO A C 1
ATOM 785 O O . PRO A 1 97 ? 7.315 -12.850 5.925 1.00 32.16 97 PRO A O 1
ATOM 788 N N . PHE A 1 98 ? 7.150 -10.950 4.757 1.00 38.25 98 PHE A N 1
ATOM 789 C CA . PHE A 1 98 ? 5.727 -11.081 4.496 1.00 38.25 98 PHE A CA 1
ATOM 790 C C . PHE A 1 98 ? 5.585 -11.925 3.233 1.00 38.25 98 PHE A C 1
ATOM 792 O O . PHE A 1 98 ? 5.221 -11.408 2.179 1.00 38.25 98 PHE A O 1
ATOM 799 N N . ASP A 1 99 ? 5.883 -13.219 3.334 1.00 35.12 99 ASP A N 1
ATOM 800 C CA . ASP A 1 99 ? 5.461 -14.183 2.321 1.00 35.12 99 ASP A CA 1
ATOM 801 C C . ASP A 1 99 ? 3.964 -14.450 2.531 1.00 35.12 99 ASP A C 1
ATOM 803 O O . ASP A 1 99 ? 3.522 -15.515 2.950 1.00 35.12 99 ASP A O 1
ATOM 807 N N . SER A 1 100 ? 3.145 -13.425 2.308 1.00 43.50 100 SER A N 1
ATOM 808 C CA . SER A 1 100 ? 1.694 -13.517 2.401 1.00 43.50 100 SER A CA 1
ATOM 809 C C . SER A 1 100 ? 1.116 -13.763 1.013 1.00 43.50 100 SER A C 1
ATOM 811 O O . SER A 1 100 ? 1.301 -12.965 0.094 1.00 43.50 100 SER A O 1
ATOM 813 N N . ARG A 1 101 ? 0.364 -14.859 0.841 1.00 46.56 101 ARG A N 1
ATOM 814 C CA . ARG A 1 101 ? -0.490 -14.988 -0.348 1.00 46.56 101 ARG A CA 1
ATOM 815 C C . ARG A 1 101 ? -1.694 -14.074 -0.189 1.00 46.56 101 ARG A C 1
ATOM 817 O O . ARG A 1 101 ? -2.226 -13.891 0.908 1.00 46.56 101 ARG A O 1
ATOM 824 N N . LEU A 1 102 ? -2.122 -13.493 -1.301 1.00 51.84 102 LEU A N 1
ATOM 825 C CA . LEU A 1 102 ? -3.262 -12.592 -1.318 1.00 51.84 102 LEU A CA 1
ATOM 826 C C . LEU A 1 102 ? -4.556 -13.383 -1.100 1.00 51.84 102 LEU A C 1
ATOM 828 O O . LEU A 1 102 ? -4.841 -14.350 -1.807 1.00 51.84 102 LEU A O 1
ATOM 832 N N . LEU A 1 103 ? -5.361 -12.948 -0.130 1.00 55.22 103 LEU A N 1
ATOM 833 C CA . LEU A 1 103 ? -6.723 -13.441 0.032 1.00 55.22 103 LEU A CA 1
ATOM 834 C C . LEU A 1 103 ? -7.631 -12.758 -0.996 1.00 55.22 103 LEU A C 1
ATOM 836 O O . LEU A 1 103 ? -7.786 -11.537 -0.975 1.00 55.22 103 LEU A O 1
ATOM 840 N N . GLY A 1 104 ? -8.242 -13.546 -1.881 1.00 54.84 104 GLY A N 1
ATOM 841 C CA . GLY A 1 104 ? -9.247 -13.064 -2.821 1.00 54.84 104 GLY A CA 1
ATOM 842 C C . GLY A 1 104 ? -10.570 -12.662 -2.143 1.00 54.84 104 GLY A C 1
ATOM 843 O O . GLY A 1 104 ? -10.811 -12.987 -0.975 1.00 54.84 104 GLY A O 1
ATOM 844 N N . PRO A 1 105 ? -11.475 -11.982 -2.873 1.00 59.09 105 PRO A N 1
ATOM 845 C CA . PRO A 1 105 ? -12.758 -11.518 -2.338 1.00 59.09 105 PRO A CA 1
ATOM 846 C C . PRO A 1 105 ? -13.629 -12.623 -1.733 1.00 59.09 105 PRO A C 1
ATOM 848 O O . PRO A 1 105 ? -14.346 -12.372 -0.766 1.00 59.09 105 PRO A O 1
ATOM 851 N N . ASP A 1 106 ? -13.570 -13.836 -2.281 1.00 61.81 106 ASP A N 1
ATOM 852 C CA . ASP A 1 106 ? -14.384 -14.957 -1.806 1.00 61.81 106 ASP A CA 1
ATOM 853 C C . ASP A 1 106 ? -13.823 -15.572 -0.519 1.00 61.81 106 ASP A C 1
ATOM 855 O O . ASP A 1 106 ? -14.593 -15.966 0.357 1.00 61.81 106 ASP A O 1
ATOM 859 N N . HIS A 1 107 ? -12.503 -15.515 -0.312 1.00 62.84 107 HIS A N 1
ATOM 860 C CA . HIS A 1 107 ? -11.874 -15.887 0.959 1.00 62.84 107 HIS A CA 1
ATOM 861 C C . HIS A 1 107 ? -12.350 -14.985 2.103 1.00 62.84 107 HIS A C 1
ATOM 863 O O . HIS A 1 107 ? -12.650 -15.466 3.193 1.00 62.84 107 HIS A O 1
ATOM 869 N N . LEU A 1 108 ? -12.505 -13.683 1.836 1.00 65.69 108 LEU A N 1
ATOM 870 C CA . LEU A 1 108 ? -13.012 -12.711 2.813 1.00 65.69 108 LEU A CA 1
ATOM 871 C C . LEU A 1 108 ? -14.503 -12.893 3.147 1.00 65.69 108 LEU A C 1
ATOM 873 O O . LEU A 1 108 ? -14.981 -12.341 4.139 1.00 65.69 108 LEU A O 1
ATOM 877 N N . ARG A 1 109 ? -15.243 -13.642 2.322 1.00 69.12 109 ARG A N 1
ATOM 878 C CA . ARG A 1 109 ? -16.667 -13.960 2.518 1.00 69.12 109 ARG A CA 1
ATOM 879 C C . ARG A 1 109 ? -16.895 -15.365 3.064 1.00 69.12 109 ARG A C 1
ATOM 881 O O . ARG A 1 109 ? -18.039 -15.699 3.372 1.00 69.12 109 ARG A O 1
ATOM 888 N N . SER A 1 110 ? -15.844 -16.180 3.163 1.00 73.44 110 SER A N 1
ATOM 889 C CA . SER A 1 110 ? -15.964 -17.556 3.623 1.00 73.44 110 SER A CA 1
ATOM 890 C C . SER A 1 110 ? -16.497 -17.596 5.061 1.00 73.44 110 SER A C 1
ATOM 892 O O . SER A 1 110 ? -15.961 -16.895 5.929 1.00 73.44 110 SER A O 1
ATOM 894 N N . PRO A 1 111 ? -17.516 -18.428 5.354 1.00 73.50 111 PRO A N 1
ATOM 895 C CA . PRO A 1 111 ? -17.970 -18.637 6.727 1.00 73.50 111 PRO A CA 1
ATOM 896 C C . PRO A 1 111 ? -16.855 -19.211 7.619 1.00 73.50 111 PRO A C 1
ATOM 898 O O . PRO A 1 111 ? -16.859 -18.984 8.831 1.00 73.50 111 PRO A O 1
ATOM 901 N N . ASP A 1 112 ? -15.862 -19.871 7.020 1.00 71.00 112 ASP A N 1
ATOM 902 C CA . ASP A 1 112 ? -14.766 -20.530 7.727 1.00 71.00 112 ASP A CA 1
ATOM 903 C C . ASP A 1 112 ? -13.619 -19.578 8.089 1.00 71.00 112 ASP A C 1
ATOM 905 O O . ASP A 1 112 ? -12.770 -19.931 8.908 1.00 71.00 112 ASP A O 1
ATOM 909 N N . LEU A 1 113 ? -13.610 -18.342 7.567 1.00 69.38 113 LEU A N 1
ATOM 910 C CA . LEU A 1 113 ? -12.558 -17.355 7.846 1.00 69.38 113 LEU A CA 1
ATOM 911 C C . LEU A 1 113 ? -12.398 -17.096 9.351 1.00 69.38 113 LEU A C 1
ATOM 913 O O . LEU A 1 113 ? -11.285 -16.991 9.860 1.00 69.38 113 LEU A O 1
ATOM 917 N N . THR A 1 114 ? -13.509 -17.041 10.089 1.00 65.00 114 THR A N 1
ATOM 918 C CA . THR A 1 114 ? -13.475 -16.828 11.546 1.00 65.00 114 THR A CA 1
ATOM 919 C C . THR A 1 114 ? -12.850 -18.022 12.271 1.00 65.00 114 THR A C 1
ATOM 921 O O . THR A 1 114 ? -12.102 -17.837 13.230 1.00 65.00 114 THR A O 1
ATOM 924 N N . SER A 1 115 ? -13.122 -19.245 11.805 1.00 67.12 115 SER A N 1
ATOM 925 C CA . SER A 1 115 ? -12.515 -20.457 12.357 1.00 67.12 115 SER A CA 1
ATOM 926 C C . SER A 1 115 ? -11.026 -20.528 12.026 1.00 67.12 115 SER A C 1
ATOM 928 O O . SER A 1 115 ? -10.232 -20.836 12.911 1.00 67.12 115 SER A O 1
ATOM 930 N N . ALA A 1 116 ? -10.632 -20.189 10.795 1.00 66.00 116 ALA A N 1
ATOM 931 C CA . ALA A 1 116 ? -9.231 -20.116 10.376 1.00 66.00 116 ALA A CA 1
ATOM 932 C C . ALA A 1 116 ? -8.434 -19.116 11.234 1.00 66.00 116 ALA A C 1
ATOM 934 O O . ALA A 1 116 ? -7.325 -19.411 11.672 1.00 66.00 116 ALA A O 1
ATOM 935 N N . LEU A 1 117 ? -9.037 -17.971 11.575 1.00 66.44 117 LEU A N 1
ATOM 936 C CA . LEU A 1 117 ? -8.430 -16.968 12.456 1.00 66.44 117 LEU A CA 1
ATOM 937 C C . LEU A 1 117 ? -8.431 -17.354 13.944 1.00 66.44 117 LEU A C 1
ATOM 939 O O . LEU A 1 117 ? -7.728 -16.731 14.734 1.00 66.44 117 LEU A O 1
ATOM 943 N N . SER A 1 118 ? -9.181 -18.375 14.367 1.00 64.88 118 SER A N 1
ATOM 944 C CA . SER A 1 118 ? -9.219 -18.781 15.781 1.00 64.88 118 SER A CA 1
ATOM 945 C C . SER A 1 118 ? -7.870 -19.309 16.290 1.00 64.88 118 SER A C 1
ATOM 947 O O . SER A 1 118 ? -7.547 -19.142 17.469 1.00 64.88 118 SER A O 1
ATOM 949 N N . GLY A 1 119 ? -7.049 -19.868 15.391 1.00 63.59 119 GLY A N 1
ATOM 950 C CA . GLY A 1 119 ? -5.705 -20.368 15.693 1.00 63.59 119 GLY A CA 1
ATOM 951 C C . GLY A 1 119 ? -4.711 -19.272 16.081 1.00 63.59 119 GLY A C 1
ATOM 952 O O . GLY A 1 119 ? -3.683 -19.563 16.688 1.00 63.59 119 GLY A O 1
ATOM 953 N N . THR A 1 120 ? -5.027 -18.001 15.815 1.00 63.69 120 THR A N 1
ATOM 954 C CA . THR A 1 120 ? -4.141 -16.870 16.123 1.00 63.69 120 THR A CA 1
ATOM 955 C C . THR A 1 120 ? -4.226 -16.404 17.583 1.00 63.69 120 THR A C 1
ATOM 957 O O . THR A 1 120 ? -3.654 -15.374 17.951 1.00 63.69 120 THR A O 1
ATOM 960 N N . GLY A 1 121 ? -4.982 -17.115 18.431 1.00 62.50 121 GLY A N 1
ATOM 961 C CA . GLY A 1 121 ? -5.227 -16.708 19.818 1.00 62.50 121 GLY A CA 1
ATOM 962 C C . GLY A 1 121 ? -6.008 -15.393 19.918 1.00 62.50 121 GLY A C 1
ATOM 963 O O . GLY A 1 121 ? -5.854 -14.650 20.886 1.00 62.50 121 GLY A O 1
ATOM 964 N N . GLY A 1 122 ? -6.794 -15.068 18.885 1.00 63.31 122 GLY A N 1
ATOM 965 C CA . GLY A 1 122 ? -7.541 -13.813 18.783 1.00 63.31 122 GLY A CA 1
ATOM 966 C C . GLY A 1 122 ? -6.687 -12.596 18.416 1.00 63.31 122 GLY A C 1
ATOM 967 O O . GLY A 1 122 ? -7.216 -11.486 18.391 1.00 63.31 122 GLY A O 1
ATOM 968 N N . SER A 1 123 ? -5.396 -12.786 18.119 1.00 66.88 123 SER A N 1
ATOM 969 C CA . SER A 1 123 ? -4.511 -11.703 17.693 1.00 66.88 123 SER A CA 1
ATOM 970 C C . SER A 1 123 ? -4.372 -11.678 16.177 1.00 66.88 123 SER A C 1
ATOM 972 O O . SER A 1 123 ? -3.997 -12.679 15.574 1.00 66.88 123 SER A O 1
ATOM 974 N N . TYR A 1 124 ? -4.662 -10.554 15.533 1.00 71.69 124 TYR A N 1
ATOM 975 C CA . TYR A 1 124 ? -4.456 -10.412 14.091 1.00 71.69 124 TYR A CA 1
ATOM 976 C C . TYR A 1 124 ? -4.134 -8.971 13.705 1.00 71.69 124 TYR A C 1
ATOM 978 O O . TYR A 1 124 ? -4.555 -8.009 14.354 1.00 71.69 124 TYR A O 1
ATOM 986 N N . GLY A 1 125 ? -3.362 -8.831 12.630 1.00 74.00 125 GLY A N 1
ATOM 987 C CA . GLY A 1 125 ? -3.059 -7.556 11.999 1.00 74.00 125 GLY A CA 1
ATOM 988 C C . GLY A 1 125 ? -3.923 -7.352 10.762 1.00 74.00 125 GLY A C 1
ATOM 989 O O . GLY A 1 125 ? -4.066 -8.260 9.950 1.00 74.00 125 GLY A O 1
ATOM 990 N N . VAL A 1 126 ? -4.471 -6.153 10.591 1.00 75.12 126 VAL A N 1
ATOM 991 C CA . VAL A 1 126 ? -5.073 -5.714 9.330 1.00 75.12 126 VAL A CA 1
ATOM 992 C C . VAL A 1 126 ? -4.289 -4.530 8.812 1.00 75.12 126 VAL A C 1
ATOM 994 O O . VAL A 1 126 ? -4.234 -3.484 9.459 1.00 75.12 126 VAL A O 1
ATOM 997 N N . LEU A 1 127 ? -3.713 -4.688 7.627 1.00 76.31 127 LEU A N 1
ATOM 998 C CA . LEU A 1 127 ? -3.153 -3.588 6.862 1.00 76.31 127 LEU A CA 1
ATOM 999 C C . LEU A 1 127 ? -4.201 -3.117 5.855 1.00 76.31 127 LEU A C 1
ATOM 1001 O O . LEU A 1 127 ? -4.458 -3.770 4.849 1.00 76.31 127 LEU A O 1
ATOM 1005 N N . MET A 1 128 ? -4.800 -1.964 6.130 1.00 77.56 128 MET A N 1
ATOM 1006 C CA . MET A 1 128 ? -5.536 -1.200 5.135 1.00 77.56 128 MET A CA 1
ATOM 1007 C C . MET A 1 128 ? -4.530 -0.313 4.410 1.00 77.56 128 MET A C 1
ATOM 1009 O O . MET A 1 128 ? -4.093 0.713 4.936 1.00 77.56 128 MET A O 1
ATOM 1013 N N . THR A 1 129 ? -4.149 -0.691 3.201 1.00 69.81 129 THR A N 1
ATOM 1014 C CA . THR A 1 129 ? -3.484 0.253 2.312 1.00 69.81 129 THR A CA 1
ATOM 1015 C C . THR A 1 129 ? -4.528 1.277 1.888 1.00 69.81 129 THR A C 1
ATOM 1017 O O . THR A 1 129 ? -5.622 0.924 1.452 1.00 69.81 129 THR A O 1
ATOM 1020 N N . GLY A 1 130 ? -4.233 2.565 2.075 1.00 61.06 130 GLY A N 1
ATOM 1021 C CA . GLY A 1 130 ? -5.014 3.594 1.399 1.00 61.06 130 GLY A CA 1
ATOM 1022 C C . GLY A 1 130 ? -4.923 3.336 -0.098 1.00 61.06 130 GLY A C 1
ATOM 1023 O O . GLY A 1 130 ? -3.949 2.701 -0.521 1.00 61.06 130 GLY A O 1
ATOM 1024 N N . PRO A 1 131 ? -5.894 3.798 -0.899 1.00 55.62 131 PRO A N 1
ATOM 1025 C CA . PRO A 1 131 ? -5.822 3.652 -2.330 1.00 55.62 131 PRO A CA 1
ATOM 1026 C C . PRO A 1 131 ? -4.449 4.165 -2.738 1.00 55.62 131 PRO A C 1
ATOM 1028 O O . PRO A 1 131 ? -4.134 5.352 -2.615 1.00 55.62 131 PRO A O 1
ATOM 1031 N N . GLY A 1 132 ? -3.624 3.252 -3.253 1.00 49.56 132 GLY A N 1
ATOM 1032 C CA . GLY A 1 132 ? -2.827 3.664 -4.382 1.00 49.56 132 GLY A CA 1
ATOM 1033 C C . GLY A 1 132 ? -3.828 4.314 -5.324 1.00 49.56 132 GLY A C 1
ATOM 1034 O O . GLY A 1 132 ? -4.945 3.809 -5.483 1.00 49.56 132 GLY A O 1
ATOM 1035 N N . MET A 1 133 ? -3.480 5.458 -5.909 1.00 45.78 133 MET A N 1
ATOM 1036 C CA . MET A 1 133 ? -4.108 5.808 -7.178 1.00 45.78 133 MET A CA 1
ATOM 1037 C C . MET A 1 133 ? -4.189 4.493 -7.950 1.00 45.78 133 MET A C 1
ATOM 1039 O O . MET A 1 133 ? -3.154 3.836 -8.043 1.00 45.78 133 MET A O 1
ATOM 1043 N N . VAL A 1 134 ? -5.381 4.030 -8.350 1.00 45.53 134 VAL A N 1
ATOM 1044 C CA . VAL A 1 134 ? -5.450 2.880 -9.253 1.00 45.53 134 VAL A CA 1
ATOM 1045 C C . VAL A 1 134 ? -4.633 3.332 -10.447 1.00 45.53 134 VAL A C 1
ATOM 1047 O O . VAL A 1 134 ? -5.028 4.233 -11.186 1.00 45.53 134 VAL A O 1
ATOM 1050 N N . VAL A 1 135 ? -3.409 2.843 -10.504 1.00 43.81 135 VAL A N 1
ATOM 1051 C CA . VAL A 1 135 ? -2.469 3.147 -11.550 1.00 43.81 135 VAL A CA 1
ATOM 1052 C C . VAL A 1 135 ? -2.406 1.885 -12.375 1.00 43.81 135 VAL A C 1
ATOM 1054 O O . VAL A 1 135 ? -2.247 0.795 -11.834 1.00 43.81 135 VAL A O 1
ATOM 1057 N N . GLY A 1 136 ? -2.700 2.061 -13.659 1.00 49.56 136 GLY A N 1
ATOM 1058 C CA . GLY A 1 136 ? -2.895 0.962 -14.591 1.00 49.56 136 GLY A CA 1
ATOM 1059 C C . GLY A 1 136 ? -4.157 0.142 -14.334 1.00 49.56 136 GLY A C 1
ATOM 1060 O O . GLY A 1 136 ? -5.152 0.624 -13.790 1.00 49.56 136 GLY A O 1
ATOM 1061 N N . ASP A 1 137 ? -4.128 -1.099 -14.804 1.00 56.91 137 ASP A N 1
ATOM 1062 C CA . ASP A 1 137 ? -5.248 -2.045 -14.822 1.00 56.91 137 ASP A CA 1
ATOM 1063 C C . ASP A 1 137 ? -5.194 -3.063 -13.665 1.00 56.91 137 ASP A C 1
ATOM 1065 O O . ASP A 1 137 ? -5.935 -4.045 -13.668 1.00 56.91 137 ASP A O 1
ATOM 1069 N N . GLY A 1 138 ? -4.321 -2.829 -12.677 1.00 56.88 138 GLY A N 1
ATOM 1070 C CA . GLY A 1 138 ? -4.086 -3.736 -11.552 1.00 56.88 138 GLY A CA 1
ATOM 1071 C C . GLY A 1 138 ? -3.087 -4.861 -11.837 1.00 56.88 138 GLY A C 1
ATOM 1072 O O . GLY A 1 138 ? -2.837 -5.662 -10.938 1.00 56.88 138 GLY A O 1
ATOM 1073 N N . LYS A 1 139 ? -2.498 -4.925 -13.041 1.00 60.34 139 LYS A N 1
ATOM 1074 C CA . LYS A 1 139 ? -1.396 -5.855 -13.353 1.00 60.34 139 LYS A CA 1
ATOM 1075 C C . LYS A 1 139 ? -0.013 -5.285 -13.049 1.00 60.34 139 LYS A C 1
ATOM 1077 O O . LYS A 1 139 ? 0.958 -6.034 -13.065 1.00 60.34 139 LYS A O 1
ATOM 1082 N N . ASP A 1 140 ? 0.088 -3.983 -12.792 1.00 61.62 140 ASP A N 1
ATOM 1083 C CA . ASP A 1 140 ? 1.352 -3.327 -12.464 1.00 61.62 140 ASP A CA 1
ATOM 1084 C C . ASP A 1 140 ? 1.902 -3.836 -11.124 1.00 61.62 140 ASP A C 1
ATOM 1086 O O . ASP A 1 140 ? 1.179 -3.967 -10.136 1.00 61.62 140 ASP A O 1
ATOM 1090 N N . THR A 1 141 ? 3.210 -4.068 -11.055 1.00 59.72 141 THR A N 1
ATOM 1091 C CA . THR A 1 141 ? 3.889 -4.546 -9.829 1.00 59.72 141 THR A CA 1
ATOM 1092 C C . THR A 1 141 ? 4.329 -3.417 -8.910 1.00 59.72 141 THR A C 1
ATOM 1094 O O . THR A 1 141 ? 4.794 -3.648 -7.794 1.00 59.72 141 THR A O 1
ATOM 1097 N N . SER A 1 142 ? 4.180 -2.174 -9.367 1.00 62.72 142 SER A N 1
ATOM 1098 C CA . SER A 1 142 ? 4.474 -0.976 -8.595 1.00 62.72 142 SER A CA 1
ATOM 1099 C C . SER A 1 142 ? 3.382 0.064 -8.790 1.00 62.72 142 SER A C 1
ATOM 1101 O O . SER A 1 142 ? 3.169 0.575 -9.889 1.00 62.72 142 SER A O 1
ATOM 1103 N N . ALA A 1 143 ? 2.764 0.470 -7.679 1.00 61.75 143 ALA A N 1
ATOM 1104 C CA . ALA A 1 143 ? 1.804 1.569 -7.654 1.00 61.75 143 ALA A CA 1
ATOM 1105 C C . ALA A 1 143 ? 2.464 2.961 -7.794 1.00 61.75 143 ALA A C 1
ATOM 1107 O O . ALA A 1 143 ? 1.790 3.988 -7.692 1.00 61.75 143 ALA A O 1
ATOM 1108 N N . ASN A 1 144 ? 3.787 3.023 -7.985 1.00 67.50 144 ASN A N 1
ATOM 1109 C CA . ASN A 1 144 ? 4.528 4.272 -8.080 1.00 67.50 144 ASN A CA 1
ATOM 1110 C C . ASN A 1 144 ? 4.669 4.727 -9.553 1.00 67.50 144 ASN A C 1
ATOM 1112 O O . ASN A 1 144 ? 5.371 4.050 -10.306 1.00 67.50 144 ASN A O 1
ATOM 1116 N N . PRO A 1 145 ? 4.050 5.858 -9.968 1.00 69.00 145 PRO A N 1
ATOM 1117 C CA . PRO A 1 145 ? 4.114 6.399 -11.335 1.00 69.00 145 PRO A CA 1
ATOM 1118 C C . PRO A 1 145 ? 5.482 6.938 -11.785 1.00 69.00 145 PRO A C 1
ATOM 1120 O O . PRO A 1 145 ? 5.576 7.503 -12.872 1.00 69.00 145 PRO A O 1
ATOM 1123 N N . ASP A 1 146 ? 6.520 6.788 -10.966 1.00 80.25 146 ASP A N 1
ATOM 1124 C CA . ASP A 1 146 ? 7.908 7.102 -11.307 1.00 80.25 146 ASP A CA 1
ATOM 1125 C C . ASP A 1 146 ? 8.843 6.149 -10.539 1.00 80.25 146 ASP A C 1
ATOM 1127 O O . ASP A 1 146 ? 9.686 6.546 -9.728 1.00 80.25 146 ASP A O 1
ATOM 1131 N N . TRP A 1 147 ? 8.589 4.845 -10.689 1.00 84.44 147 TRP A N 1
ATOM 1132 C CA . TRP A 1 147 ? 9.251 3.782 -9.925 1.00 84.44 147 TRP A CA 1
ATOM 1133 C C . TRP A 1 147 ? 10.776 3.781 -10.116 1.00 84.44 147 TRP A C 1
ATOM 1135 O O . TRP A 1 147 ? 11.510 3.605 -9.143 1.00 84.44 147 TRP A O 1
ATOM 1145 N N . SER A 1 148 ? 11.257 4.042 -11.335 1.00 87.94 148 SER A N 1
ATOM 1146 C CA . SER A 1 148 ? 12.686 4.110 -11.658 1.00 87.94 148 SER A CA 1
ATOM 1147 C C . SER A 1 148 ? 13.391 5.216 -10.866 1.00 87.94 148 SER A C 1
ATOM 1149 O O . SER A 1 148 ? 14.385 4.978 -10.172 1.00 87.94 148 SER A O 1
ATOM 1151 N N . LYS A 1 149 ? 12.837 6.427 -10.879 1.00 84.19 149 LYS A N 1
ATOM 1152 C CA . LYS A 1 149 ? 13.388 7.548 -10.118 1.00 84.19 149 LYS A CA 1
ATOM 1153 C C . LYS A 1 149 ? 13.197 7.378 -8.616 1.00 84.19 149 LYS A C 1
ATOM 1155 O O . LYS A 1 149 ? 14.065 7.754 -7.838 1.00 84.19 149 LYS A O 1
ATOM 1160 N N . SER A 1 150 ? 12.084 6.801 -8.185 1.00 76.19 150 SER A N 1
ATOM 1161 C CA . SER A 1 150 ? 11.796 6.653 -6.757 1.00 76.19 150 SER A CA 1
ATOM 1162 C C . SER A 1 150 ? 12.706 5.643 -6.065 1.00 76.19 150 SER A C 1
ATOM 1164 O O . SER A 1 150 ? 13.053 5.846 -4.904 1.00 76.19 150 SER A O 1
ATOM 1166 N N . PHE A 1 151 ? 13.095 4.566 -6.755 1.00 81.25 151 PHE A N 1
ATOM 1167 C CA . PHE A 1 151 ? 13.955 3.534 -6.173 1.00 81.25 151 PHE A CA 1
ATOM 1168 C C . PHE A 1 151 ? 15.444 3.801 -6.386 1.00 81.25 151 PHE A C 1
ATOM 1170 O O . PHE A 1 151 ? 16.231 3.564 -5.471 1.00 81.25 151 PHE A O 1
ATOM 1177 N N . TRP A 1 152 ? 15.843 4.315 -7.554 1.00 88.62 152 TRP A N 1
ATOM 1178 C CA . TRP A 1 152 ? 17.265 4.491 -7.885 1.00 88.62 152 TRP A CA 1
ATOM 1179 C C . TRP A 1 152 ? 17.680 5.948 -8.120 1.00 88.62 152 TRP A C 1
ATOM 1181 O O . TRP A 1 152 ? 18.879 6.242 -8.125 1.00 88.62 152 TRP A O 1
ATOM 1191 N N . GLY A 1 153 ? 16.726 6.870 -8.264 1.00 89.62 153 GLY A N 1
ATOM 1192 C CA . GLY A 1 153 ? 16.988 8.296 -8.462 1.00 89.62 153 GLY A CA 1
ATOM 1193 C C . GLY A 1 153 ? 17.902 8.561 -9.653 1.00 89.62 153 GLY A C 1
ATOM 1194 O O . GLY A 1 153 ? 17.831 7.889 -10.682 1.00 89.62 153 GLY A O 1
ATOM 1195 N N . ASP A 1 154 ? 18.820 9.506 -9.472 1.00 93.06 154 ASP A N 1
ATOM 1196 C CA . ASP A 1 154 ? 19.781 9.920 -10.500 1.00 93.06 154 ASP A CA 1
ATOM 1197 C C . ASP A 1 154 ? 20.790 8.816 -10.875 1.00 93.06 154 ASP A C 1
ATOM 1199 O O . ASP A 1 154 ? 21.518 8.948 -11.858 1.00 93.06 154 ASP A O 1
ATOM 1203 N N . ASN A 1 155 ? 20.838 7.704 -10.128 1.00 94.81 155 ASN A N 1
ATOM 1204 C CA . ASN A 1 155 ? 21.701 6.569 -10.461 1.00 94.81 155 ASN A CA 1
ATOM 1205 C C . ASN A 1 155 ? 21.113 5.669 -11.555 1.00 94.81 155 ASN A C 1
ATOM 1207 O O . ASN A 1 155 ? 21.853 4.857 -12.114 1.00 94.81 155 ASN A O 1
ATOM 1211 N N . TYR A 1 156 ? 19.816 5.789 -11.864 1.00 94.56 156 TYR A N 1
ATOM 1212 C CA . TYR A 1 156 ? 19.145 4.891 -12.805 1.00 94.56 156 TYR A CA 1
ATOM 1213 C C . TYR A 1 156 ? 19.839 4.806 -14.177 1.00 94.56 156 TYR A C 1
ATOM 1215 O O . TYR A 1 156 ? 20.107 3.684 -14.605 1.00 94.56 156 TYR A O 1
ATOM 1223 N N . PRO A 1 157 ? 20.231 5.917 -14.844 1.00 94.50 157 PRO A N 1
ATOM 1224 C CA . PRO A 1 157 ? 20.860 5.837 -16.166 1.00 94.50 157 PRO A CA 1
ATOM 1225 C C . PRO A 1 157 ? 22.170 5.041 -16.152 1.00 94.50 157 PRO A C 1
ATOM 1227 O O . PRO A 1 157 ? 22.405 4.205 -17.017 1.00 94.50 157 PRO A O 1
ATOM 1230 N N . ARG A 1 158 ? 23.000 5.230 -15.117 1.00 96.62 158 ARG A N 1
ATOM 1231 C CA . ARG A 1 158 ? 24.258 4.485 -14.965 1.00 96.62 158 ARG A CA 1
ATOM 1232 C C . ARG A 1 158 ? 24.005 2.996 -14.723 1.00 96.62 158 ARG A C 1
ATOM 1234 O O . ARG A 1 158 ? 24.719 2.162 -15.273 1.00 96.62 158 ARG A O 1
ATOM 1241 N N . LEU A 1 159 ? 23.029 2.662 -13.877 1.00 97.00 159 LEU A N 1
ATOM 1242 C CA . LEU A 1 159 ? 22.675 1.271 -13.586 1.00 97.00 159 LEU A CA 1
ATOM 1243 C C . LEU A 1 159 ? 22.082 0.573 -14.814 1.00 97.00 159 LEU A C 1
ATOM 1245 O O . LEU A 1 159 ? 22.392 -0.592 -15.039 1.00 97.00 159 LEU A O 1
ATOM 1249 N N . SER A 1 160 ? 21.289 1.289 -15.615 1.00 95.19 160 SER A N 1
ATOM 1250 C CA . SER A 1 160 ? 20.750 0.805 -16.888 1.00 95.19 160 SER A CA 1
ATOM 1251 C C . SER A 1 160 ? 21.871 0.418 -17.855 1.00 95.19 160 SER A C 1
ATOM 1253 O O . SER A 1 160 ? 21.903 -0.724 -18.305 1.00 95.19 160 SER A O 1
ATOM 1255 N N . THR A 1 161 ? 22.869 1.288 -18.059 1.00 95.88 161 THR A N 1
ATOM 1256 C CA . THR A 1 161 ? 24.034 0.971 -18.908 1.00 95.88 161 THR A CA 1
ATOM 1257 C C . THR A 1 161 ? 24.804 -0.258 -18.416 1.00 95.88 161 THR A C 1
ATOM 1259 O O . THR A 1 161 ? 25.150 -1.130 -19.205 1.00 95.88 161 THR A O 1
ATOM 1262 N N . ILE A 1 162 ? 25.048 -0.369 -17.105 1.00 97.56 162 ILE A N 1
ATOM 1263 C CA . ILE A 1 162 ? 25.737 -1.537 -16.526 1.00 97.56 162 ILE A CA 1
ATOM 1264 C C . ILE A 1 162 ? 24.910 -2.814 -16.726 1.00 97.56 162 ILE A C 1
ATOM 1266 O O . ILE A 1 162 ? 25.460 -3.875 -17.015 1.00 97.56 162 ILE A O 1
ATOM 1270 N N . LYS A 1 163 ? 23.585 -2.728 -16.566 1.00 96.31 163 LYS A N 1
ATOM 1271 C CA . LYS A 1 163 ? 22.677 -3.859 -16.765 1.00 96.31 163 LYS A CA 1
ATOM 1272 C C . LYS A 1 163 ? 22.693 -4.332 -18.217 1.00 96.31 163 LYS A C 1
ATOM 1274 O O . LYS A 1 163 ? 22.739 -5.535 -18.429 1.00 96.31 163 LYS A O 1
ATOM 1279 N N . GLU A 1 164 ? 22.711 -3.419 -19.184 1.00 94.44 164 GLU A N 1
ATOM 1280 C CA . GLU A 1 164 ? 22.841 -3.758 -20.608 1.00 94.44 164 GLU A CA 1
ATOM 1281 C C . GLU A 1 164 ? 24.195 -4.394 -20.947 1.00 94.44 164 GLU A C 1
ATOM 1283 O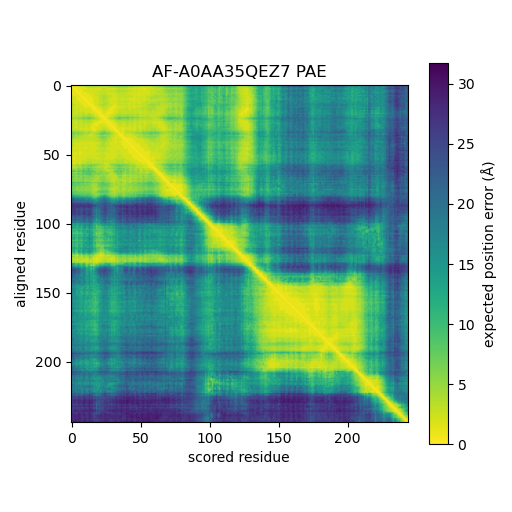 O . GLU A 1 164 ? 24.257 -5.282 -21.791 1.00 94.44 164 GLU A O 1
ATOM 1288 N N . GLU A 1 165 ? 25.276 -3.977 -20.283 1.00 96.81 165 GLU A N 1
ATOM 1289 C CA . GLU A 1 165 ? 26.607 -4.562 -20.483 1.00 96.81 165 GLU A CA 1
ATOM 1290 C C . GLU A 1 165 ? 26.703 -5.991 -19.919 1.00 96.81 165 GLU A C 1
ATOM 1292 O O . GLU A 1 165 ? 27.273 -6.877 -20.556 1.00 96.81 165 GLU A O 1
ATOM 1297 N N . ILE A 1 166 ? 26.148 -6.219 -18.724 1.00 97.25 166 ILE A N 1
ATOM 1298 C CA . ILE A 1 166 ? 26.295 -7.485 -17.986 1.00 97.25 166 ILE A CA 1
ATOM 1299 C C . ILE A 1 166 ? 25.203 -8.502 -18.345 1.00 97.25 166 ILE A C 1
ATOM 1301 O O . ILE A 1 166 ? 25.459 -9.705 -18.360 1.00 97.25 166 ILE A O 1
ATOM 1305 N N . ASP A 1 167 ? 23.985 -8.038 -18.607 1.00 96.25 167 ASP A N 1
ATOM 1306 C CA . ASP A 1 167 ? 22.821 -8.865 -18.926 1.00 96.25 167 ASP A CA 1
ATOM 1307 C C . ASP A 1 167 ? 22.051 -8.273 -20.122 1.00 96.25 167 ASP A C 1
ATOM 1309 O O . ASP A 1 167 ? 20.898 -7.849 -19.979 1.00 96.25 167 ASP A O 1
ATOM 1313 N N . PRO A 1 168 ? 22.676 -8.241 -21.319 1.00 92.81 168 PRO A N 1
ATOM 1314 C CA . PRO A 1 168 ? 22.060 -7.695 -22.535 1.00 92.81 168 PRO A CA 1
ATOM 1315 C C . PRO A 1 168 ? 20.787 -8.446 -22.929 1.00 92.81 168 PRO A C 1
ATOM 1317 O O . PRO A 1 168 ? 19.942 -7.933 -23.664 1.00 92.81 168 PRO A O 1
ATOM 1320 N N . ASP A 1 169 ? 20.659 -9.680 -22.444 1.00 91.31 169 ASP A N 1
ATOM 1321 C CA . ASP A 1 169 ? 19.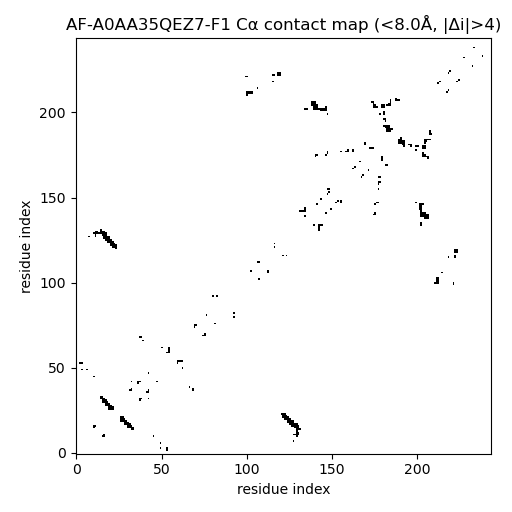570 -10.568 -22.779 1.00 91.31 169 ASP A CA 1
ATOM 1322 C C . ASP A 1 169 ? 18.422 -10.573 -21.760 1.00 91.31 169 ASP A C 1
ATOM 1324 O O . ASP A 1 169 ? 17.425 -11.274 -21.974 1.00 91.31 169 ASP A O 1
ATOM 1328 N N . MET A 1 170 ? 18.516 -9.756 -20.705 1.00 91.56 170 MET A N 1
ATOM 1329 C CA . MET A 1 170 ? 17.523 -9.673 -19.630 1.00 91.56 170 MET A CA 1
ATOM 1330 C C . MET A 1 170 ? 17.190 -11.051 -19.033 1.00 91.56 170 MET A C 1
ATOM 1332 O O . MET A 1 170 ? 16.036 -11.336 -18.712 1.00 91.56 170 MET A O 1
ATOM 1336 N N . VAL A 1 171 ? 18.202 -11.912 -18.888 1.00 91.75 171 VAL A N 1
ATOM 1337 C CA . VAL A 1 171 ? 18.081 -13.238 -18.261 1.00 91.75 171 VAL A CA 1
ATOM 1338 C C . VAL A 1 171 ? 17.708 -13.090 -16.787 1.00 91.75 171 VAL A C 1
ATOM 1340 O O . VAL A 1 171 ? 16.893 -13.852 -16.272 1.00 91.75 171 VAL A O 1
ATOM 1343 N N . PHE A 1 172 ? 18.265 -12.083 -16.112 1.00 90.06 172 PHE A N 1
ATOM 1344 C CA . PHE A 1 172 ? 17.956 -11.760 -14.720 1.00 90.06 172 PHE A CA 1
ATOM 1345 C C . PHE A 1 172 ? 16.939 -10.621 -14.662 1.00 90.06 172 PHE A C 1
ATOM 1347 O O . PHE A 1 172 ? 17.271 -9.485 -14.295 1.00 90.06 172 PHE A O 1
ATOM 1354 N N . TRP A 1 173 ? 15.708 -10.909 -15.073 1.00 88.50 173 TRP A N 1
ATOM 1355 C CA . TRP A 1 173 ? 14.608 -9.955 -15.026 1.00 88.50 173 TRP A CA 1
ATOM 1356 C C . TRP A 1 173 ? 13.790 -10.081 -13.736 1.00 88.50 173 TRP A C 1
ATOM 1358 O O . TRP A 1 173 ? 13.473 -11.179 -13.291 1.00 88.50 173 TRP A O 1
ATOM 1368 N N . VAL A 1 174 ? 13.438 -8.929 -13.162 1.00 86.25 174 VAL A N 1
ATOM 1369 C CA . VAL A 1 174 ? 12.513 -8.778 -12.033 1.00 86.25 174 VAL A CA 1
ATOM 1370 C C . VAL A 1 174 ? 11.737 -7.476 -12.207 1.00 86.25 174 VAL A C 1
ATOM 1372 O O . VAL A 1 174 ? 12.246 -6.528 -12.816 1.00 86.25 174 VAL A O 1
ATOM 1375 N N . SER A 1 175 ? 10.539 -7.394 -11.632 1.00 83.69 175 SER A N 1
ATOM 1376 C CA . SER A 1 175 ? 9.734 -6.175 -11.649 1.00 83.69 175 SER A CA 1
ATOM 1377 C C . SER A 1 175 ? 9.204 -5.819 -10.251 1.00 83.69 175 SER A C 1
ATOM 1379 O O . SER A 1 175 ? 8.550 -6.659 -9.635 1.00 83.69 175 SER A O 1
ATOM 1381 N N . PRO A 1 176 ? 9.440 -4.591 -9.738 1.00 84.88 176 PRO A N 1
ATOM 1382 C CA . PRO A 1 176 ? 10.241 -3.518 -10.335 1.00 84.88 176 PRO A CA 1
ATOM 1383 C C . PRO A 1 176 ? 11.757 -3.799 -10.272 1.00 84.88 176 PRO A C 1
ATOM 1385 O O . PRO A 1 176 ? 12.289 -4.184 -9.235 1.00 84.88 176 PRO A O 1
ATOM 1388 N N . GLY A 1 177 ? 12.476 -3.527 -11.364 1.00 88.69 177 GLY A N 1
ATOM 1389 C CA . GLY A 1 177 ? 13.930 -3.714 -11.479 1.00 88.69 177 GLY A CA 1
ATOM 1390 C C . GLY A 1 177 ? 14.545 -2.835 -12.573 1.00 88.69 177 GLY A C 1
ATOM 1391 O O . GLY A 1 177 ? 13.829 -2.319 -13.428 1.00 88.69 177 GLY A O 1
ATOM 1392 N N . ILE A 1 178 ? 15.868 -2.634 -12.569 1.00 94.50 178 ILE A N 1
ATOM 1393 C CA . ILE A 1 178 ? 16.547 -1.874 -13.637 1.00 94.50 178 ILE A CA 1
ATOM 1394 C C . ILE A 1 178 ? 16.199 -2.484 -15.000 1.00 94.50 178 ILE A C 1
ATOM 1396 O O . ILE A 1 178 ? 16.322 -3.695 -15.179 1.00 94.50 178 ILE A O 1
ATOM 1400 N N . ASN A 1 179 ? 15.755 -1.643 -15.938 1.00 94.44 179 ASN A N 1
ATOM 1401 C CA . ASN A 1 179 ? 15.292 -2.036 -17.272 1.00 94.44 179 ASN A CA 1
ATOM 1402 C C . ASN A 1 179 ? 14.126 -3.042 -17.276 1.00 94.44 179 ASN A C 1
ATOM 1404 O O . ASN A 1 179 ? 13.909 -3.722 -18.276 1.00 94.44 179 ASN A O 1
ATOM 1408 N N . ALA A 1 180 ? 13.345 -3.152 -16.190 1.00 91.19 180 ALA A N 1
ATOM 1409 C CA . ALA A 1 180 ? 12.216 -4.085 -16.124 1.00 91.19 180 ALA A CA 1
ATOM 1410 C C . ALA A 1 180 ? 11.251 -3.926 -17.308 1.00 91.19 180 ALA A C 1
ATOM 1412 O O . ALA A 1 180 ? 10.727 -4.918 -17.794 1.00 91.19 180 ALA A O 1
ATOM 1413 N N . ASN A 1 181 ? 11.088 -2.699 -17.806 1.00 90.81 181 ASN A N 1
ATOM 1414 C CA . ASN A 1 181 ? 10.270 -2.324 -18.958 1.00 90.81 181 ASN A CA 1
ATOM 1415 C C . ASN A 1 181 ? 10.798 -2.801 -20.325 1.00 90.81 181 ASN A C 1
ATOM 1417 O O . ASN A 1 181 ? 10.168 -2.519 -21.339 1.00 90.81 181 ASN A O 1
ATOM 1421 N N . TYR A 1 182 ? 11.941 -3.490 -20.389 1.00 92.88 182 TYR A N 1
ATOM 1422 C CA . TYR A 1 182 ? 12.443 -4.092 -21.636 1.00 92.88 182 TYR A CA 1
ATOM 1423 C C . TYR A 1 182 ? 11.720 -5.397 -21.968 1.00 92.88 182 TYR A C 1
ATOM 1425 O O . TYR A 1 182 ? 11.819 -5.911 -23.085 1.00 92.88 182 TYR A O 1
ATOM 1433 N N . VAL A 1 183 ? 10.981 -5.930 -21.000 1.00 90.38 183 VAL A N 1
ATOM 1434 C CA . VAL A 1 183 ? 10.114 -7.084 -21.167 1.00 90.38 183 VAL A CA 1
ATOM 1435 C C . VAL A 1 183 ? 8.728 -6.773 -20.612 1.00 90.38 183 VAL A C 1
ATOM 1437 O O . VAL A 1 183 ? 8.534 -5.866 -19.802 1.00 90.38 183 VAL A O 1
ATOM 1440 N N . GLU A 1 184 ? 7.761 -7.547 -21.066 1.00 88.38 184 GLU A N 1
ATOM 1441 C CA . GLU A 1 184 ? 6.369 -7.496 -20.654 1.00 88.38 184 GLU A CA 1
ATOM 1442 C C . GLU A 1 184 ? 5.844 -8.917 -20.447 1.00 88.38 184 GLU A C 1
ATOM 1444 O O . GLU A 1 184 ? 6.413 -9.885 -20.952 1.00 88.38 184 GLU A O 1
ATOM 1449 N N . VAL A 1 185 ? 4.753 -9.049 -19.696 1.00 84.19 185 VAL A N 1
ATOM 1450 C CA . VAL A 1 185 ? 4.102 -10.340 -19.476 1.00 84.19 185 VAL A CA 1
ATOM 1451 C C . VAL A 1 185 ? 2.915 -10.466 -20.418 1.00 84.19 185 VAL A C 1
ATOM 1453 O O . VAL A 1 185 ? 1.928 -9.743 -20.284 1.00 84.19 185 VAL A O 1
ATOM 1456 N N . VAL A 1 186 ? 3.001 -11.416 -21.346 1.00 84.12 186 VAL A N 1
ATOM 1457 C CA . VAL A 1 186 ? 1.943 -11.754 -22.304 1.00 84.12 186 VAL A CA 1
ATOM 1458 C C . VAL A 1 186 ? 1.492 -13.179 -22.016 1.00 84.12 186 VAL A C 1
ATOM 1460 O O . VAL A 1 186 ? 2.295 -14.109 -22.065 1.00 84.12 186 VAL A O 1
ATOM 1463 N N . ASP A 1 187 ? 0.217 -13.353 -21.661 1.00 81.69 187 ASP A N 1
ATOM 1464 C CA . ASP A 1 187 ? -0.385 -14.659 -21.350 1.00 81.69 187 ASP A CA 1
ATOM 1465 C C . ASP A 1 187 ? 0.420 -15.490 -20.325 1.00 81.69 187 ASP A C 1
ATOM 1467 O O . ASP A 1 187 ? 0.627 -16.695 -20.485 1.00 81.69 187 ASP A O 1
ATOM 1471 N N . GLY A 1 188 ? 0.918 -14.829 -19.272 1.00 76.19 188 GLY A N 1
ATOM 1472 C CA . GLY A 1 188 ? 1.705 -15.464 -18.206 1.00 76.19 188 GLY A CA 1
ATOM 1473 C C . GLY A 1 188 ? 3.137 -15.831 -18.607 1.00 76.19 188 GLY A C 1
ATOM 1474 O O . GLY A 1 188 ? 3.779 -16.631 -17.931 1.00 76.19 188 GLY A O 1
ATOM 1475 N N . ARG A 1 189 ? 3.649 -15.285 -19.716 1.00 80.38 189 ARG A N 1
ATOM 1476 C CA . ARG A 1 189 ? 5.031 -15.480 -20.173 1.00 80.38 189 ARG A CA 1
ATOM 1477 C C . ARG A 1 189 ? 5.749 -14.149 -20.295 1.00 80.38 189 ARG A C 1
ATOM 1479 O O . ARG A 1 189 ? 5.183 -13.184 -20.796 1.00 80.38 189 ARG A O 1
ATOM 1486 N N . VAL A 1 190 ? 7.016 -14.126 -19.899 1.00 86.25 190 VAL A N 1
ATOM 1487 C CA . VAL A 1 190 ? 7.894 -12.970 -20.100 1.00 86.25 190 VAL A CA 1
ATOM 1488 C C . VAL A 1 190 ? 8.313 -12.899 -21.571 1.00 86.25 190 VAL A C 1
ATOM 1490 O O . VAL A 1 190 ? 8.891 -13.843 -22.115 1.00 86.25 190 VAL A O 1
ATOM 1493 N N . CYS A 1 191 ? 8.027 -11.775 -22.218 1.00 88.31 191 CYS A N 1
ATOM 1494 C CA . CYS A 1 191 ? 8.333 -11.493 -23.616 1.00 88.31 191 CYS A CA 1
ATOM 1495 C C . CYS A 1 191 ? 9.140 -10.199 -23.722 1.00 88.31 191 CYS A C 1
ATOM 1497 O O . CYS A 1 191 ? 8.835 -9.224 -23.046 1.00 88.31 191 CYS A O 1
ATOM 1499 N N . ARG A 1 192 ? 10.156 -10.149 -24.593 1.00 90.31 192 ARG A N 1
ATOM 1500 C CA . ARG A 1 192 ? 10.857 -8.885 -24.869 1.00 90.31 192 ARG A CA 1
ATOM 1501 C C . ARG A 1 192 ? 9.950 -7.920 -25.621 1.00 90.31 192 ARG A C 1
ATOM 1503 O O . ARG A 1 192 ? 9.343 -8.306 -26.621 1.00 90.31 192 ARG A O 1
ATOM 1510 N N . VAL A 1 193 ? 9.942 -6.665 -25.187 1.00 90.06 193 VAL A N 1
ATOM 1511 C CA . VAL A 1 193 ? 9.259 -5.581 -25.893 1.00 90.06 193 VAL A CA 1
ATOM 1512 C C . VAL A 1 193 ? 10.000 -5.323 -27.205 1.00 90.06 193 VAL A C 1
ATOM 1514 O O . VAL A 1 193 ? 11.223 -5.157 -27.228 1.00 90.06 193 VAL A O 1
ATOM 1517 N N . GLN A 1 194 ? 9.274 -5.318 -28.325 1.00 77.94 194 GLN A N 1
ATOM 1518 C CA . GLN A 1 194 ? 9.879 -5.017 -29.621 1.00 77.94 194 GLN A CA 1
ATOM 1519 C C . GLN A 1 194 ? 10.219 -3.525 -29.701 1.00 77.94 194 GLN A C 1
ATOM 1521 O O . GLN A 1 194 ? 9.332 -2.677 -29.705 1.00 77.94 194 GLN A O 1
ATOM 1526 N N . SER A 1 195 ? 11.514 -3.234 -29.851 1.00 82.38 195 SER A N 1
ATOM 1527 C CA . SER A 1 195 ? 12.151 -1.918 -29.669 1.00 82.38 195 SER A CA 1
ATOM 1528 C C . SER A 1 195 ? 12.321 -1.554 -28.198 1.00 82.38 195 SER A C 1
ATOM 1530 O O . SER A 1 195 ? 11.365 -1.202 -27.511 1.00 82.38 195 SER A O 1
ATOM 1532 N N . THR A 1 196 ? 13.569 -1.613 -27.735 1.00 82.00 196 THR A N 1
ATOM 1533 C 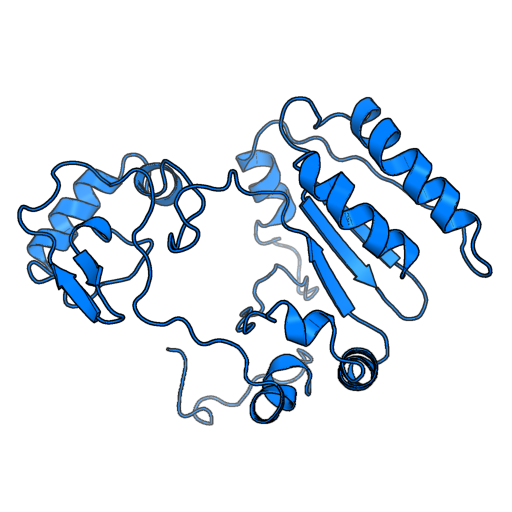CA . THR A 1 196 ? 13.946 -1.264 -26.368 1.00 82.00 196 THR A CA 1
ATOM 1534 C C . THR A 1 196 ? 13.494 0.161 -26.039 1.00 82.00 196 THR A C 1
ATOM 1536 O O . THR A 1 196 ? 13.888 1.098 -26.745 1.00 82.00 196 THR A O 1
ATOM 1539 N N . PRO A 1 197 ? 12.676 0.357 -24.993 1.00 84.44 197 PRO A N 1
ATOM 1540 C CA . PRO A 1 197 ? 12.274 1.691 -24.579 1.00 84.44 197 PRO A CA 1
ATOM 1541 C C . PRO A 1 197 ? 13.490 2.521 -24.162 1.00 84.44 197 PRO A C 1
ATOM 1543 O O . PRO A 1 197 ? 14.314 2.069 -23.369 1.00 84.44 197 PRO A O 1
ATOM 1546 N N . GLN A 1 198 ? 13.584 3.748 -24.673 1.00 83.94 198 GLN A N 1
ATOM 1547 C CA . GLN A 1 198 ? 14.657 4.677 -24.298 1.00 83.94 198 GLN A CA 1
ATOM 1548 C C . GLN A 1 198 ? 14.462 5.260 -22.897 1.00 83.94 198 GLN A C 1
ATOM 1550 O O . GLN A 1 198 ? 15.431 5.606 -22.235 1.00 83.94 198 GLN A O 1
ATOM 1555 N N . GLU A 1 199 ? 13.212 5.339 -22.445 1.00 85.81 199 GLU A N 1
ATOM 1556 C CA . GLU A 1 199 ? 12.847 5.854 -21.132 1.00 85.81 199 GLU A CA 1
ATOM 1557 C C . GLU A 1 199 ? 12.078 4.789 -20.342 1.00 85.81 199 GLU A C 1
ATOM 1559 O O . GLU A 1 199 ? 11.348 3.983 -20.940 1.00 85.81 199 GLU A O 1
ATOM 1564 N N . PRO A 1 200 ? 12.203 4.773 -19.002 1.00 85.81 200 PRO A N 1
ATOM 1565 C CA . PRO A 1 200 ? 11.398 3.908 -18.153 1.00 85.81 200 PRO A CA 1
ATOM 1566 C C . PRO A 1 200 ? 9.905 4.142 -18.377 1.00 85.81 200 PRO A C 1
ATOM 1568 O O . PRO A 1 200 ? 9.438 5.274 -18.517 1.00 85.81 200 PRO A O 1
ATOM 1571 N N . SER A 1 201 ? 9.130 3.061 -18.362 1.00 85.06 201 SER A N 1
ATOM 1572 C CA . SER A 1 201 ? 7.676 3.160 -18.319 1.00 85.06 201 SER A CA 1
ATOM 1573 C C . SER A 1 201 ? 7.229 3.874 -17.043 1.00 85.06 201 SER A C 1
ATOM 1575 O O . SER A 1 201 ? 7.869 3.775 -15.997 1.00 85.06 201 SER A O 1
ATOM 1577 N N . LYS A 1 202 ? 6.075 4.544 -17.105 1.00 83.19 202 LYS A N 1
ATOM 1578 C CA . LYS A 1 202 ? 5.468 5.208 -15.942 1.00 83.19 202 LYS A CA 1
ATOM 1579 C C . LYS A 1 202 ? 5.258 4.242 -14.765 1.00 83.19 202 LYS A C 1
ATOM 1581 O O . LYS A 1 202 ? 5.473 4.608 -13.619 1.00 83.19 202 LYS A O 1
ATOM 1586 N N . HIS A 1 203 ? 4.879 2.999 -15.055 1.00 81.69 203 HIS A N 1
ATOM 1587 C CA . HIS A 1 203 ? 4.685 1.932 -14.071 1.00 81.69 203 HIS A CA 1
ATOM 1588 C C . HIS A 1 203 ? 5.563 0.735 -14.404 1.00 81.69 203 HIS A C 1
ATOM 1590 O O . HIS A 1 203 ? 5.869 0.498 -15.573 1.00 81.69 203 HIS A O 1
ATOM 1596 N N . ALA A 1 204 ? 5.992 0.003 -13.378 1.00 82.94 204 ALA A N 1
ATOM 1597 C CA . ALA A 1 204 ? 6.760 -1.215 -13.580 1.00 82.94 204 ALA A CA 1
ATOM 1598 C C . ALA A 1 204 ? 5.847 -2.304 -14.176 1.00 82.94 204 ALA A C 1
ATOM 1600 O O . ALA A 1 204 ? 4.700 -2.418 -13.735 1.00 82.94 204 ALA A O 1
ATOM 1601 N N . PRO A 1 205 ? 6.321 -3.090 -15.162 1.00 83.50 205 PRO A N 1
ATOM 1602 C CA . PRO A 1 205 ? 5.494 -4.101 -15.822 1.00 83.50 205 PRO A CA 1
ATOM 1603 C C . PRO A 1 205 ? 5.064 -5.205 -14.852 1.00 83.50 205 PRO A C 1
ATOM 1605 O O . PRO A 1 205 ? 5.732 -5.439 -13.849 1.00 83.50 205 PRO A O 1
ATOM 1608 N N . GLY A 1 206 ? 3.974 -5.910 -15.159 1.00 76.75 206 GLY A N 1
ATOM 1609 C CA . GLY A 1 206 ? 3.507 -7.046 -14.359 1.00 76.75 206 GLY A CA 1
ATOM 1610 C C . GLY A 1 206 ? 4.531 -8.180 -14.227 1.00 76.75 206 GLY A C 1
ATOM 1611 O O . GLY A 1 206 ? 5.462 -8.266 -15.022 1.00 76.75 206 GLY A O 1
ATOM 1612 N N . MET A 1 207 ? 4.360 -9.046 -13.222 1.00 72.88 207 MET A N 1
ATOM 1613 C CA . MET A 1 207 ? 5.156 -10.272 -13.036 1.00 72.88 207 MET A CA 1
ATOM 1614 C C . MET A 1 207 ? 4.458 -11.461 -13.703 1.00 72.88 207 MET A C 1
ATOM 1616 O O . MET A 1 207 ? 3.235 -11.485 -13.838 1.00 72.88 207 MET A O 1
ATOM 1620 N N . ASP A 1 208 ? 5.239 -12.447 -14.135 1.00 60.22 208 ASP A N 1
ATOM 1621 C CA . ASP A 1 208 ? 4.752 -13.668 -14.788 1.00 60.22 208 ASP A CA 1
ATOM 1622 C C . ASP A 1 208 ? 4.029 -14.616 -13.822 1.00 60.22 208 ASP A C 1
ATOM 1624 O O . ASP A 1 208 ? 3.223 -15.448 -14.243 1.00 60.22 208 ASP A O 1
ATOM 1628 N N . ARG A 1 209 ? 4.272 -14.459 -12.517 1.00 62.16 209 ARG A N 1
ATOM 1629 C CA . ARG A 1 209 ? 3.702 -15.297 -11.469 1.00 62.16 209 ARG A CA 1
ATOM 1630 C C . ARG A 1 209 ? 2.716 -14.530 -10.587 1.00 62.16 209 ARG A C 1
ATOM 1632 O O . ARG A 1 209 ? 3.106 -13.789 -9.690 1.00 62.16 209 ARG A O 1
ATOM 1639 N N . VAL A 1 210 ? 1.428 -14.804 -10.786 1.00 58.19 210 VAL A N 1
ATOM 1640 C CA . VAL A 1 210 ? 0.355 -14.485 -9.833 1.00 58.19 210 VAL A CA 1
ATOM 1641 C C . VAL A 1 210 ? -0.117 -15.811 -9.241 1.00 58.19 210 VAL A C 1
ATOM 1643 O O . VAL A 1 210 ? -0.783 -16.585 -9.922 1.00 58.19 210 VAL A O 1
ATOM 1646 N N . VAL A 1 211 ? 0.286 -16.125 -8.006 1.00 56.81 211 VAL A N 1
ATOM 1647 C CA . VAL A 1 211 ? -0.255 -17.289 -7.284 1.00 56.81 211 VAL A CA 1
ATOM 1648 C C . VAL A 1 211 ? -1.353 -16.783 -6.363 1.00 56.81 211 VAL A C 1
ATOM 1650 O O . VAL A 1 211 ? -1.070 -16.150 -5.346 1.00 56.81 211 VAL A O 1
ATOM 1653 N N . GLU A 1 212 ? -2.604 -17.032 -6.733 1.00 54.75 212 GLU A N 1
ATOM 1654 C CA . GLU A 1 212 ? -3.715 -16.850 -5.803 1.00 54.75 212 GLU A CA 1
ATOM 1655 C C . GLU A 1 212 ? -3.600 -17.868 -4.662 1.00 54.75 212 GLU A C 1
ATOM 1657 O O . GLU A 1 212 ? -3.131 -18.991 -4.858 1.00 54.75 212 GLU A O 1
ATOM 1662 N N . ALA A 1 213 ? -3.987 -17.460 -3.453 1.00 53.91 213 ALA A N 1
ATOM 1663 C CA . ALA A 1 213 ? -4.052 -18.370 -2.318 1.00 53.91 213 ALA A CA 1
ATOM 1664 C C . ALA A 1 213 ? -5.056 -19.499 -2.593 1.00 53.91 213 ALA A C 1
ATOM 1666 O O . ALA A 1 213 ? -6.181 -19.238 -3.008 1.00 53.91 213 ALA A O 1
ATOM 1667 N N . ASP A 1 214 ? -4.681 -20.730 -2.285 1.00 66.81 214 ASP A N 1
ATOM 1668 C CA . ASP A 1 214 ? -5.573 -21.878 -2.207 1.00 66.81 214 ASP A CA 1
ATOM 1669 C C . ASP A 1 214 ? -5.848 -22.148 -0.727 1.00 66.81 214 ASP A C 1
ATOM 1671 O O . ASP A 1 214 ? -4.987 -22.645 -0.009 1.00 66.81 214 ASP A O 1
ATOM 1675 N N . LEU A 1 215 ? -7.037 -21.800 -0.233 1.00 54.50 215 LEU A N 1
ATOM 1676 C CA . LEU A 1 215 ? -7.339 -21.958 1.190 1.00 54.50 215 LEU A CA 1
ATOM 1677 C C . LEU A 1 215 ? -7.309 -23.416 1.664 1.00 54.50 215 LEU A C 1
ATOM 1679 O O . LEU A 1 215 ? -6.998 -23.644 2.830 1.00 54.50 215 LEU A O 1
ATOM 1683 N N . GLU A 1 216 ? -7.602 -24.400 0.815 1.00 62.12 216 GLU A N 1
ATOM 1684 C CA . GLU A 1 216 ? -7.567 -25.805 1.240 1.00 62.12 216 GLU A CA 1
ATOM 1685 C C . GLU A 1 216 ? -6.128 -26.258 1.497 1.00 62.12 216 GLU A C 1
ATOM 1687 O O . GLU A 1 216 ? -5.852 -26.940 2.486 1.00 62.12 216 GLU A O 1
ATOM 1692 N N . ASN A 1 217 ? -5.201 -25.822 0.641 1.00 65.56 217 ASN A N 1
ATOM 1693 C CA . ASN A 1 217 ? -3.809 -26.268 0.669 1.00 65.56 217 ASN A CA 1
ATOM 1694 C C . ASN A 1 217 ? -2.865 -25.316 1.426 1.00 65.56 217 ASN A C 1
ATOM 1696 O O . ASN A 1 217 ? -1.854 -25.757 1.974 1.00 65.56 217 ASN A O 1
ATOM 1700 N N . ASP A 1 218 ? -3.201 -24.030 1.521 1.00 55.78 218 ASP A N 1
ATOM 1701 C CA . ASP A 1 218 ? -2.330 -22.992 2.075 1.00 55.78 218 ASP A CA 1
ATOM 1702 C C . ASP A 1 218 ? -2.707 -22.566 3.498 1.00 55.78 218 ASP A C 1
ATOM 1704 O O . ASP A 1 218 ? -1.995 -21.755 4.083 1.00 55.78 218 ASP A O 1
ATOM 1708 N N . THR A 1 219 ? -3.786 -23.083 4.102 1.00 58.28 219 THR A N 1
ATOM 1709 C CA . THR A 1 219 ? -4.247 -22.621 5.433 1.00 58.28 219 THR A CA 1
ATOM 1710 C C . THR A 1 219 ? -3.150 -22.674 6.504 1.00 58.28 219 THR A C 1
ATOM 1712 O O . THR A 1 219 ? -3.037 -21.755 7.311 1.00 58.28 219 THR A O 1
ATOM 1715 N N . VAL A 1 220 ? -2.299 -23.705 6.506 1.00 60.31 220 VAL A N 1
ATOM 1716 C CA . VAL A 1 220 ? -1.191 -23.820 7.475 1.00 60.31 220 VAL A CA 1
ATOM 1717 C C . VAL A 1 220 ? -0.076 -22.810 7.194 1.00 60.31 220 VAL A C 1
ATOM 1719 O O . VAL A 1 220 ? 0.516 -22.287 8.129 1.00 60.31 220 VAL A O 1
ATOM 1722 N N . PHE A 1 221 ? 0.194 -22.501 5.929 1.00 55.72 221 PHE A N 1
ATOM 1723 C CA . PHE A 1 221 ? 1.174 -21.487 5.541 1.00 55.72 221 PHE A CA 1
ATOM 1724 C C . PHE A 1 221 ? 0.658 -20.062 5.815 1.00 55.72 221 PHE A C 1
ATOM 1726 O O . PHE A 1 221 ? 1.393 -19.216 6.308 1.00 55.72 221 PHE A O 1
ATOM 1733 N N . LEU A 1 222 ? -0.626 -19.802 5.543 1.00 51.03 222 LEU A N 1
ATOM 1734 C CA . LEU A 1 222 ? -1.250 -18.481 5.676 1.00 51.03 222 LEU A CA 1
ATOM 1735 C C . LEU A 1 222 ? -1.661 -18.136 7.108 1.00 51.03 222 LEU A C 1
ATOM 1737 O O . LEU A 1 222 ? -1.649 -16.964 7.482 1.00 51.03 222 LEU A O 1
ATOM 1741 N N . PHE A 1 223 ? -2.069 -19.138 7.889 1.00 54.25 223 PHE A N 1
ATOM 1742 C CA . PHE A 1 223 ? -2.681 -18.949 9.208 1.00 54.25 223 PHE A CA 1
ATOM 1743 C C . PHE A 1 223 ? -2.107 -19.871 10.296 1.00 54.25 223 PHE A C 1
ATOM 1745 O O . PHE A 1 223 ? -2.487 -19.743 11.462 1.00 54.25 223 PHE A O 1
ATOM 1752 N N . GLY A 1 224 ? -1.232 -20.818 9.941 1.00 50.12 224 GLY A N 1
ATOM 1753 C CA . GLY A 1 224 ? -0.594 -21.742 10.880 1.00 50.12 224 GLY A CA 1
ATOM 1754 C C . GLY A 1 224 ? 0.638 -21.152 11.565 1.00 50.12 224 GLY A C 1
ATOM 1755 O O . GLY A 1 224 ? 0.990 -19.999 11.337 1.00 50.12 224 GLY A O 1
ATOM 1756 N N . ASN A 1 225 ? 1.227 -21.952 12.469 1.00 48.38 225 ASN A N 1
ATOM 1757 C CA . ASN A 1 225 ? 2.249 -21.570 13.454 1.00 48.38 225 ASN A CA 1
ATOM 1758 C C . ASN A 1 225 ? 3.159 -20.453 12.948 1.00 48.38 225 ASN A C 1
ATOM 1760 O O . ASN A 1 225 ? 4.035 -20.725 12.134 1.00 48.38 225 ASN A O 1
ATOM 1764 N N . GLN A 1 226 ? 2.913 -19.239 13.458 1.00 42.22 226 GLN A N 1
ATOM 1765 C CA . GLN A 1 226 ? 3.696 -18.027 13.227 1.00 42.22 226 GLN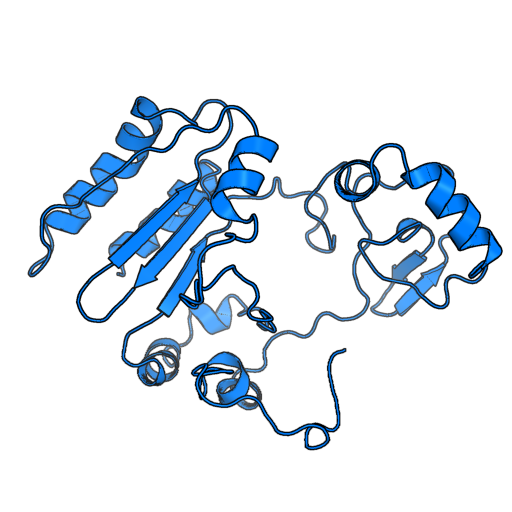 A CA 1
ATOM 1766 C C . GLN A 1 226 ? 5.135 -18.394 12.869 1.00 42.22 226 GLN A C 1
ATOM 1768 O O . GLN A 1 226 ? 5.862 -18.908 13.727 1.00 42.22 226 GLN A O 1
ATOM 1773 N N . GLU A 1 227 ? 5.533 -18.174 11.614 1.00 39.31 227 GLU A N 1
ATOM 1774 C CA . GLU A 1 227 ? 6.947 -18.206 11.275 1.00 39.31 227 GLU A CA 1
ATOM 1775 C C . GLU A 1 227 ? 7.639 -17.235 12.238 1.00 39.31 227 GLU A C 1
ATOM 1777 O O . GLU A 1 227 ? 7.405 -16.028 12.216 1.00 39.31 227 GLU A O 1
ATOM 1782 N N . LEU A 1 228 ? 8.441 -17.812 13.139 1.00 39.25 228 LEU A N 1
ATOM 1783 C CA . LEU A 1 228 ? 9.272 -17.145 14.138 1.00 39.25 228 LEU A CA 1
ATOM 1784 C C . LEU A 1 228 ? 8.522 -16.553 15.350 1.00 39.25 228 LEU A C 1
ATOM 1786 O O . LEU A 1 228 ? 8.490 -15.342 15.566 1.00 39.25 228 LEU A O 1
ATOM 1790 N N . THR A 1 229 ? 8.134 -17.402 16.310 1.00 35.19 229 THR A N 1
ATOM 1791 C CA . THR A 1 229 ? 8.389 -17.009 17.708 1.00 35.19 229 THR A CA 1
ATOM 1792 C C . THR A 1 229 ? 9.908 -16.891 17.846 1.00 35.19 229 THR A C 1
ATOM 1794 O O . THR A 1 229 ? 10.596 -17.910 17.815 1.00 35.19 229 THR A O 1
ATOM 1797 N N . GLY A 1 230 ? 10.437 -15.664 17.910 1.00 39.47 230 GLY A N 1
ATOM 1798 C CA . GLY A 1 230 ? 11.863 -15.300 17.815 1.00 39.47 230 GLY A CA 1
ATOM 1799 C C . GLY A 1 230 ? 12.798 -15.818 18.919 1.00 39.47 230 GLY A C 1
ATOM 1800 O O . GLY A 1 230 ? 13.669 -15.089 19.380 1.00 39.47 230 GLY A O 1
ATOM 1801 N N . ILE A 1 231 ? 12.621 -17.061 19.361 1.00 38.47 231 ILE A N 1
ATOM 1802 C CA . ILE A 1 231 ? 13.431 -17.732 20.379 1.00 38.47 231 ILE A CA 1
ATOM 1803 C C . ILE A 1 231 ? 14.334 -18.808 19.756 1.00 38.47 231 ILE A C 1
ATOM 1805 O O . ILE A 1 231 ? 15.317 -19.202 20.379 1.00 38.47 231 ILE A O 1
ATOM 1809 N N . GLN A 1 232 ? 14.054 -19.268 18.528 1.00 40.50 232 GLN A N 1
ATOM 1810 C CA . GLN A 1 232 ? 14.866 -20.296 17.876 1.00 40.50 232 GLN A CA 1
ATOM 1811 C C . GLN A 1 232 ? 14.907 -20.110 16.355 1.00 40.50 232 GLN A C 1
ATOM 1813 O O . GLN A 1 232 ? 13.916 -20.317 15.661 1.00 40.50 232 GLN A O 1
ATOM 1818 N N . LEU A 1 233 ? 16.069 -19.695 15.847 1.00 45.22 233 LEU A N 1
ATOM 1819 C CA . LEU A 1 233 ? 16.369 -19.723 14.416 1.00 45.22 233 LEU A CA 1
ATOM 1820 C C . LEU A 1 233 ? 16.613 -21.181 13.985 1.00 45.22 233 LEU A C 1
ATOM 1822 O O . LEU A 1 233 ? 17.198 -21.940 14.767 1.00 45.22 233 LEU A O 1
ATOM 1826 N N . PRO A 1 234 ? 16.215 -21.588 12.767 1.00 44.25 234 PRO A N 1
ATOM 1827 C CA . PRO A 1 234 ? 16.607 -22.883 12.222 1.00 44.25 234 PRO A CA 1
ATOM 1828 C C . PRO A 1 234 ? 18.137 -22.988 12.147 1.00 44.25 234 PRO A C 1
ATOM 1830 O O . PRO A 1 234 ? 18.833 -22.007 11.868 1.00 44.25 234 PRO A O 1
ATOM 1833 N N . ALA A 1 235 ? 18.668 -24.179 12.434 1.00 42.12 235 ALA A N 1
ATOM 1834 C CA . ALA A 1 235 ? 20.100 -24.431 12.355 1.00 42.12 235 ALA A CA 1
ATOM 1835 C C . ALA A 1 235 ? 20.591 -24.265 10.900 1.00 42.12 235 ALA A C 1
ATOM 1837 O O . ALA A 1 235 ? 19.847 -24.565 9.959 1.00 42.12 235 ALA A O 1
ATOM 1838 N N . PRO A 1 236 ? 21.833 -23.789 10.677 1.00 38.44 236 PRO A N 1
ATOM 1839 C CA . PRO A 1 236 ? 22.381 -23.670 9.331 1.00 38.44 236 PRO A CA 1
ATOM 1840 C C . PRO A 1 236 ? 22.354 -25.025 8.608 1.00 38.44 236 PRO A C 1
ATOM 1842 O O . PRO A 1 236 ? 23.023 -25.960 9.041 1.00 38.44 236 PRO A O 1
ATOM 1845 N N . GLY A 1 237 ? 21.610 -25.118 7.501 1.00 42.84 237 GLY A N 1
ATOM 1846 C CA . GLY A 1 237 ? 21.570 -26.306 6.636 1.00 42.84 237 GLY A CA 1
ATOM 1847 C C . GLY A 1 237 ? 20.273 -27.122 6.651 1.00 42.84 237 GLY A C 1
ATOM 1848 O O . GLY A 1 237 ? 20.153 -28.023 5.826 1.00 42.84 237 GLY A O 1
ATOM 1849 N N . ASP A 1 238 ? 19.292 -26.788 7.496 1.00 39.53 238 ASP A N 1
ATOM 1850 C CA . ASP A 1 238 ? 18.035 -27.556 7.610 1.00 39.53 238 ASP A CA 1
ATOM 1851 C C . ASP A 1 238 ? 16.876 -27.034 6.733 1.00 39.53 238 ASP A C 1
ATOM 1853 O O . ASP A 1 238 ? 15.757 -27.537 6.815 1.00 39.53 238 ASP A O 1
ATOM 1857 N N . LEU A 1 239 ? 17.119 -26.053 5.856 1.00 37.66 239 LEU A N 1
ATOM 1858 C CA . LEU A 1 239 ? 16.121 -25.559 4.902 1.00 37.66 239 LEU A CA 1
ATOM 1859 C C . LEU A 1 239 ? 16.597 -25.776 3.462 1.00 37.66 239 LEU A C 1
ATOM 1861 O O . LEU A 1 239 ? 17.445 -25.050 2.942 1.00 37.66 239 LEU A O 1
ATOM 1865 N N . VAL A 1 240 ? 16.019 -26.788 2.815 1.00 35.34 240 VAL A N 1
ATOM 1866 C CA . VAL A 1 240 ? 16.023 -26.957 1.358 1.00 35.34 240 VAL A CA 1
ATOM 1867 C C . VAL A 1 240 ? 14.807 -26.191 0.825 1.00 35.34 240 VAL A C 1
ATOM 1869 O O . VAL A 1 240 ? 13.695 -26.615 1.099 1.00 35.34 240 VAL A O 1
ATOM 1872 N N . GLY A 1 241 ? 15.072 -25.064 0.142 1.00 28.30 241 GLY A N 1
ATOM 1873 C CA . GLY A 1 241 ? 14.216 -24.158 -0.665 1.00 28.30 241 GLY A CA 1
ATOM 1874 C C . GLY A 1 241 ? 12.679 -24.271 -0.601 1.00 28.30 241 GLY A C 1
ATOM 1875 O O . GLY A 1 241 ? 12.103 -25.346 -0.664 1.00 28.30 241 GLY A O 1
ATOM 1876 N N . LEU A 1 242 ? 11.933 -23.170 -0.668 1.00 25.20 242 LEU A N 1
ATOM 1877 C CA . LEU A 1 242 ? 11.897 -22.315 -1.859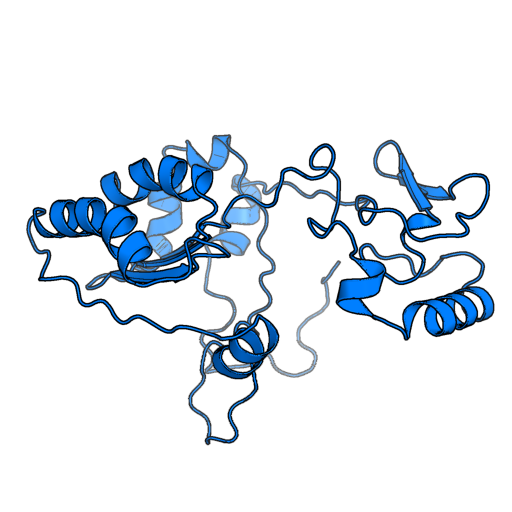 1.00 25.20 242 LEU A CA 1
ATOM 1878 C C . LEU A 1 242 ? 11.324 -20.934 -1.516 1.00 25.20 242 LEU A C 1
ATOM 1880 O O . LEU A 1 242 ? 10.131 -20.789 -1.262 1.00 25.20 242 LEU A O 1
ATOM 1884 N N . GLN A 1 243 ? 12.180 -19.925 -1.614 1.00 23.00 243 GLN A N 1
ATOM 1885 C CA . GLN A 1 243 ? 11.784 -18.624 -2.141 1.00 23.00 243 GLN A CA 1
ATOM 1886 C C . GLN A 1 243 ? 11.478 -18.824 -3.645 1.00 23.00 243 GLN A C 1
ATOM 1888 O O . GLN A 1 243 ? 12.159 -19.654 -4.265 1.00 23.00 243 GLN A O 1
ATOM 1893 N N . PRO A 1 244 ? 10.471 -18.168 -4.250 1.00 36.34 244 PRO A N 1
ATOM 1894 C CA . PRO A 1 244 ? 10.484 -17.994 -5.699 1.00 36.34 244 PRO A CA 1
ATOM 1895 C C . PRO A 1 244 ? 11.761 -17.270 -6.148 1.00 36.34 244 PRO A C 1
ATOM 1897 O O . PRO A 1 244 ? 12.213 -16.353 -5.424 1.00 36.34 244 PRO A O 1
#

InterPro domains:
  IPR012951 Berberine/berberine-like [PF08031] (145-178)
  IPR016169 FAD-binding, type PCMH, subdomain 2 [G3DSA:3.30.465.10] (80-183)

Secondary structure (DSSP, 8-state):
-HHHHHTHHHHHHTT-EEEEEE-SS-EEEEEE--GGG-SHHHHHHHHHHHHHHHHTSTTPPPP-------SSHHHHHHHHTSPP-SS------S-S---PPPPPTTGGG-TTHHHHHHTTTT-EEEEE-------TTS--S---TTHHHHHHGGGHHHHHHHHHHH-TT--S--SSSTTGGGEEEETTEEEEPSS--SS--SSPPPPS------HHHHHHHHHSS-TT-TT-PPPTT-------